Protein AF-A0A535BM02-F1 (afdb_monomer_lite)

Secondary structure (DSSP, 8-state):
--------HHHHHHHHHHHHHHHHHHHHH--TT--EEEET-TTTGGGGT--S-EEEEES--SS---TTEEEEE-BTTB-SS-TT-EEEEEEES-GGGS-GGGHHHHHHHHHHHEEEEEEEE---HHHHHHHHHHHHHHHHHTTPPPPHHHHHHHHH-PPPGGGGTTS-TTS-------S-HHHHHHHHHHHHSPPPPP-----

Foldseek 3Di:
DPDDPPDPPQVLVVLCLQQVVVVVVCVVWHDPPFAEEEEPQAQQRSVSPDQAAYEYEYCDHPDHRDPPYDYDHDDLLDDPDAFCQGQEYEYAADLLLDAPVCSLSSVVSRNRNHNTYYHYHHDEDPLSVVLLVVLCVVCVVVVHDDDPSSVSCVVRPTDYPCSCVPDDPPDDDDDDDRHDSVVVSVSSVVVVVDDDDDDDDDD

pLDDT: mean 87.8, std 15.03, range [29.0, 98.75]

Sequence (203 aa):
MPRLPRIGSFPLLDRAARYFPIRRLLRKHTSPGDSLLEVGSGPFGIGWFRRRTFVGCDVEFELPPTPPLVPVVARAHRLPFPDASFDAVVLSDVLEHVDPAARVDVLREALRVTRKLAVIGFPCGPDALRVDRSLYEEYRRRSLSPPRWLEEHMRNGLPDERVVEELPGAWKVLTCSNESVRFHEWMMMSQLSFARRVAFRAA

Structure (mmCIF, N/CA/C/O backbone):
data_AF-A0A535BM02-F1
#
_entry.id   AF-A0A535BM02-F1
#
loop_
_atom_site.group_PDB
_atom_site.id
_atom_site.type_symbol
_atom_site.label_atom_id
_atom_site.label_alt_id
_atom_site.label_comp_id
_atom_site.label_asym_id
_atom_site.label_entity_id
_atom_site.label_seq_id
_atom_site.pdbx_PDB_ins_code
_atom_site.Cartn_x
_atom_site.Cartn_y
_atom_site.Cartn_z
_atom_site.occupancy
_atom_site.B_iso_or_equiv
_atom_site.auth_seq_id
_atom_site.auth_comp_id
_atom_site.auth_asym_id
_atom_site.auth_atom_id
_atom_site.pdbx_PDB_model_num
ATOM 1 N N . MET A 1 1 ? 5.710 -24.583 13.726 1.00 29.00 1 MET A N 1
ATOM 2 C CA . MET A 1 1 ? 6.048 -23.185 13.373 1.00 29.00 1 MET A CA 1
ATOM 3 C C . MET A 1 1 ? 6.053 -23.067 11.858 1.00 29.00 1 MET A C 1
ATOM 5 O O . MET A 1 1 ? 6.792 -23.832 11.243 1.00 29.00 1 MET A O 1
ATOM 9 N N . PRO A 1 2 ? 5.246 -22.189 11.239 1.00 30.70 2 PRO A N 1
ATOM 10 C CA . PRO A 1 2 ? 5.356 -21.955 9.806 1.00 30.70 2 PRO A CA 1
ATOM 11 C C . PRO A 1 2 ? 6.733 -21.343 9.542 1.00 30.70 2 PRO A C 1
ATOM 13 O O . PRO A 1 2 ? 7.118 -20.365 10.185 1.00 30.70 2 PRO A O 1
ATOM 16 N N . ARG A 1 3 ? 7.515 -21.965 8.658 1.00 30.08 3 ARG A N 1
ATOM 17 C CA . ARG A 1 3 ? 8.800 -21.417 8.224 1.00 30.08 3 ARG A CA 1
ATOM 18 C C . ARG A 1 3 ? 8.504 -20.125 7.467 1.00 30.08 3 ARG A C 1
ATOM 20 O O . ARG A 1 3 ? 7.914 -20.184 6.393 1.00 30.08 3 ARG A O 1
ATOM 27 N N . LEU A 1 4 ? 8.918 -18.982 8.019 1.00 41.06 4 LEU A N 1
ATOM 28 C CA . LEU A 1 4 ? 9.055 -17.753 7.238 1.00 41.06 4 LEU A CA 1
ATOM 29 C C . LEU A 1 4 ? 9.853 -18.109 5.971 1.00 41.06 4 LEU A C 1
ATOM 31 O O . LEU A 1 4 ? 10.909 -18.746 6.103 1.00 41.06 4 LEU A O 1
ATOM 35 N N . PRO A 1 5 ? 9.372 -17.774 4.761 1.00 37.34 5 PRO A N 1
ATOM 36 C CA . PRO A 1 5 ? 10.160 -17.982 3.556 1.00 37.34 5 PRO A CA 1
ATOM 37 C C . PRO A 1 5 ? 11.528 -17.319 3.755 1.00 37.34 5 PRO A C 1
ATOM 39 O O . PRO A 1 5 ? 11.622 -16.249 4.360 1.00 37.34 5 PRO A O 1
ATOM 42 N N . ARG A 1 6 ? 12.606 -17.981 3.310 1.00 39.66 6 ARG A N 1
ATOM 43 C CA . ARG A 1 6 ? 13.965 -17.415 3.332 1.00 39.66 6 ARG A CA 1
ATOM 44 C C . ARG A 1 6 ? 14.005 -16.238 2.360 1.00 39.66 6 ARG A C 1
ATOM 46 O O . ARG A 1 6 ? 14.394 -16.379 1.207 1.00 39.66 6 ARG A O 1
ATOM 53 N N . ILE A 1 7 ? 13.545 -15.091 2.829 1.00 48.28 7 ILE A N 1
ATOM 54 C CA . ILE A 1 7 ? 13.573 -13.836 2.100 1.00 48.28 7 ILE A CA 1
ATOM 55 C C . ILE A 1 7 ? 15.016 -13.339 2.150 1.00 48.28 7 ILE A C 1
ATOM 57 O O . ILE A 1 7 ? 15.628 -13.296 3.218 1.00 48.28 7 ILE A O 1
ATOM 61 N N . GLY A 1 8 ? 15.587 -13.022 0.987 1.00 49.81 8 GLY A N 1
ATOM 62 C CA . GLY A 1 8 ? 16.887 -12.354 0.916 1.00 49.81 8 GLY A CA 1
ATOM 63 C C . GLY A 1 8 ? 16.882 -11.036 1.705 1.00 49.81 8 GLY A C 1
ATOM 64 O O . GLY A 1 8 ? 15.840 -10.531 2.103 1.00 49.81 8 GLY A O 1
ATOM 65 N N . SER A 1 9 ? 18.039 -10.426 1.936 1.00 54.66 9 SER A N 1
ATOM 66 C CA . SER A 1 9 ? 18.118 -9.161 2.686 1.00 54.66 9 SER A CA 1
ATOM 67 C C . SER A 1 9 ? 17.383 -7.990 2.012 1.00 54.66 9 SER A C 1
ATOM 69 O O . SER A 1 9 ? 16.933 -7.075 2.697 1.00 54.66 9 SER A O 1
ATOM 71 N N . PHE A 1 10 ? 17.235 -8.015 0.684 1.00 58.00 10 PHE A N 1
ATOM 72 C CA . PHE A 1 10 ? 16.708 -6.884 -0.085 1.00 58.00 10 PHE A CA 1
ATOM 73 C C . PHE A 1 10 ? 15.184 -6.691 -0.004 1.00 58.00 10 PHE A C 1
ATOM 75 O O . PHE A 1 10 ? 14.774 -5.557 0.238 1.00 58.00 10 PHE A O 1
ATOM 82 N N . PRO A 1 11 ? 14.330 -7.734 -0.088 1.00 73.25 11 PRO A N 1
ATOM 83 C CA . PRO A 1 11 ? 12.892 -7.537 0.094 1.00 73.25 11 PRO A CA 1
ATOM 84 C C . PRO A 1 11 ? 12.503 -7.108 1.517 1.00 73.25 11 PRO A C 1
ATOM 86 O O . PRO A 1 11 ? 11.409 -6.597 1.716 1.00 73.25 11 PRO A O 1
ATOM 89 N N . LEU A 1 12 ? 13.365 -7.307 2.524 1.00 83.81 12 LEU A N 1
ATOM 90 C CA . LEU A 1 12 ? 13.120 -6.784 3.873 1.00 83.81 12 LEU A CA 1
ATOM 91 C C . LEU A 1 12 ? 13.397 -5.277 3.962 1.00 83.81 12 LEU A C 1
ATOM 93 O O . LEU A 1 12 ? 12.642 -4.562 4.618 1.00 83.81 12 LEU A O 1
ATOM 97 N N . LEU A 1 13 ? 14.467 -4.806 3.313 1.00 86.44 13 LEU A N 1
ATOM 98 C CA . LEU A 1 13 ? 14.834 -3.389 3.289 1.00 86.44 13 LEU A CA 1
ATOM 99 C C . LEU A 1 13 ? 13.779 -2.554 2.556 1.00 86.44 13 LEU A C 1
ATOM 101 O O . LEU A 1 13 ? 13.338 -1.540 3.088 1.00 86.44 13 LEU A O 1
ATOM 105 N N . ASP A 1 14 ? 13.320 -3.043 1.406 1.00 86.50 14 ASP A N 1
ATOM 106 C CA . ASP A 1 14 ? 12.248 -2.428 0.618 1.00 86.50 14 ASP A CA 1
ATOM 107 C C . ASP A 1 14 ? 10.951 -2.272 1.428 1.00 86.50 14 ASP A C 1
ATOM 109 O O . ASP A 1 14 ? 10.360 -1.195 1.515 1.00 86.50 14 ASP A O 1
ATOM 113 N N . ARG A 1 15 ? 10.559 -3.324 2.152 1.00 89.62 15 ARG A N 1
ATOM 114 C CA . ARG A 1 15 ? 9.407 -3.259 3.058 1.00 89.62 15 ARG A CA 1
ATOM 115 C C . ARG A 1 15 ? 9.640 -2.281 4.207 1.00 89.62 15 ARG A C 1
ATOM 117 O O . ARG A 1 15 ? 8.718 -1.572 4.600 1.00 89.62 15 ARG A O 1
ATOM 124 N N . ALA A 1 16 ? 10.839 -2.246 4.786 1.00 91.12 16 ALA A N 1
ATOM 125 C CA . ALA A 1 16 ? 11.138 -1.338 5.890 1.00 91.12 16 ALA A CA 1
ATOM 126 C C . ALA A 1 16 ? 11.037 0.134 5.459 1.00 91.12 16 ALA A C 1
ATOM 128 O O . ALA A 1 16 ? 10.480 0.934 6.216 1.00 91.12 16 ALA A O 1
ATOM 129 N N . ALA A 1 17 ? 11.510 0.463 4.250 1.00 89.69 17 ALA A N 1
ATOM 130 C CA . ALA A 1 17 ? 11.430 1.804 3.676 1.00 89.69 17 ALA A CA 1
ATOM 131 C C . ALA A 1 17 ? 9.978 2.304 3.581 1.00 89.69 17 ALA A C 1
ATOM 133 O O . ALA A 1 17 ? 9.699 3.416 4.021 1.00 89.69 17 ALA A O 1
ATOM 134 N N . ARG A 1 18 ? 9.037 1.452 3.144 1.00 89.00 18 ARG A N 1
ATOM 135 C CA . ARG A 1 18 ? 7.596 1.778 3.110 1.00 89.00 18 ARG A CA 1
ATOM 136 C C . ARG A 1 18 ? 6.961 1.846 4.497 1.00 89.00 18 ARG A C 1
ATOM 138 O O . ARG A 1 18 ? 6.281 2.807 4.851 1.00 89.00 18 ARG A O 1
ATOM 145 N N . TYR A 1 19 ? 7.151 0.807 5.312 1.00 93.00 19 TYR A N 1
ATOM 146 C CA . TYR A 1 19 ? 6.332 0.626 6.513 1.00 93.00 19 TYR A CA 1
ATOM 147 C C . TYR A 1 19 ? 6.810 1.419 7.729 1.00 93.00 19 TYR A C 1
ATOM 149 O O . TYR A 1 19 ? 6.023 1.647 8.650 1.00 93.00 19 TYR A O 1
ATOM 157 N N . PHE A 1 20 ? 8.077 1.828 7.817 1.00 93.19 20 PHE A N 1
ATOM 158 C CA . PHE A 1 20 ? 8.558 2.542 9.007 1.00 93.19 20 PHE A CA 1
ATOM 159 C C . PHE A 1 20 ? 7.968 3.955 9.136 1.00 93.19 20 PHE A C 1
ATOM 161 O O . PHE A 1 20 ? 7.527 4.295 10.244 1.00 93.19 20 PHE A O 1
ATOM 168 N N . PRO A 1 21 ? 7.872 4.752 8.057 1.00 92.31 21 PRO A N 1
ATOM 169 C CA . PRO A 1 21 ? 7.159 6.027 8.090 1.00 92.31 21 PRO A CA 1
ATOM 170 C C . PRO A 1 21 ? 5.668 5.858 8.415 1.00 92.31 21 PRO A C 1
ATOM 172 O O . PRO A 1 21 ? 5.169 6.523 9.328 1.00 92.31 21 PRO A O 1
ATOM 175 N N . ILE A 1 22 ? 4.990 4.878 7.804 1.00 93.81 22 ILE A N 1
ATOM 176 C CA . ILE A 1 22 ? 3.586 4.543 8.111 1.00 93.81 22 ILE A CA 1
ATOM 177 C C . ILE A 1 22 ? 3.417 4.215 9.602 1.00 93.81 22 ILE A C 1
ATOM 179 O O . ILE A 1 22 ? 2.564 4.777 10.291 1.00 93.81 22 ILE A O 1
ATOM 183 N N . ARG A 1 23 ? 4.285 3.365 10.165 1.00 94.00 23 ARG A N 1
ATOM 184 C CA . ARG A 1 23 ? 4.261 3.011 11.597 1.00 94.00 23 ARG A CA 1
ATOM 185 C C . ARG A 1 23 ? 4.490 4.210 12.509 1.00 94.00 23 ARG A C 1
ATOM 187 O O . ARG A 1 23 ? 3.930 4.246 13.606 1.00 94.00 23 ARG A O 1
ATOM 194 N N . ARG A 1 24 ? 5.316 5.178 12.100 1.00 93.00 24 ARG A N 1
ATOM 195 C CA . ARG A 1 24 ? 5.534 6.420 12.855 1.00 93.00 24 ARG A CA 1
ATOM 196 C C . ARG A 1 24 ? 4.254 7.255 12.908 1.00 93.00 24 ARG A C 1
ATOM 198 O O . ARG A 1 24 ? 3.928 7.750 13.986 1.00 93.00 24 ARG A O 1
ATOM 205 N N . LEU A 1 25 ? 3.533 7.371 11.792 1.00 93.50 25 LEU A N 1
ATOM 206 C CA . LEU A 1 25 ? 2.250 8.077 11.726 1.00 93.50 25 LEU A CA 1
ATOM 207 C C . LEU A 1 25 ? 1.172 7.374 12.550 1.00 93.50 25 LEU A C 1
ATOM 209 O O . LEU A 1 25 ? 0.524 8.029 13.366 1.00 93.50 25 LEU A O 1
ATOM 213 N N . LEU A 1 26 ? 1.054 6.049 12.419 1.00 94.56 26 LEU A N 1
ATOM 214 C CA . LEU A 1 26 ? 0.139 5.243 13.229 1.00 94.56 26 LEU A CA 1
ATOM 215 C C . LEU A 1 26 ? 0.425 5.433 14.722 1.00 94.56 26 LEU A C 1
ATOM 217 O O . LEU A 1 26 ? -0.474 5.775 15.480 1.00 94.56 26 LEU A O 1
ATOM 221 N N . ARG A 1 27 ? 1.684 5.304 15.163 1.00 93.62 27 ARG A N 1
ATOM 222 C CA . ARG A 1 27 ? 2.048 5.470 16.583 1.00 93.62 27 ARG A CA 1
ATOM 223 C C . ARG A 1 27 ? 1.728 6.866 17.127 1.00 93.62 27 ARG A C 1
ATOM 225 O O . ARG A 1 27 ? 1.480 6.998 18.318 1.00 93.62 27 ARG A O 1
ATOM 232 N N . LYS A 1 28 ? 1.786 7.899 16.284 1.00 94.06 28 LYS A N 1
ATOM 233 C CA . LYS A 1 28 ? 1.545 9.285 16.702 1.00 94.06 28 LYS A CA 1
ATOM 234 C C . LYS A 1 28 ? 0.055 9.606 16.865 1.00 94.06 28 LYS A C 1
ATOM 236 O O . LYS A 1 28 ? -0.267 10.447 17.695 1.00 94.06 28 LYS A O 1
ATOM 241 N N . HIS A 1 29 ? -0.827 8.967 16.094 1.00 94.31 29 HIS A N 1
ATOM 242 C CA . HIS A 1 29 ? -2.246 9.353 16.033 1.00 94.31 29 HIS A CA 1
ATOM 243 C C . HIS A 1 29 ? -3.229 8.216 16.348 1.00 94.31 29 HIS A C 1
ATOM 245 O O . HIS A 1 29 ? -4.434 8.414 16.237 1.00 94.31 29 HIS A O 1
ATOM 251 N N . THR A 1 30 ? -2.743 7.035 16.737 1.00 95.44 30 THR A N 1
ATOM 252 C CA . THR A 1 30 ? -3.587 5.899 17.138 1.00 95.44 30 THR A CA 1
ATOM 253 C C . THR A 1 30 ? -3.140 5.332 18.477 1.00 95.44 30 THR A C 1
ATOM 255 O O . THR A 1 30 ? -1.975 5.442 18.870 1.00 95.44 30 THR A O 1
ATOM 258 N N . SER A 1 31 ? -4.072 4.702 19.181 1.00 95.06 31 SER A N 1
ATOM 259 C CA . SER A 1 31 ? -3.823 3.981 20.424 1.00 95.06 31 SER A CA 1
ATOM 260 C C . SER A 1 31 ? -3.639 2.479 20.200 1.00 95.06 31 SER A C 1
ATOM 262 O O . SER A 1 31 ? -4.074 1.926 19.195 1.00 95.06 31 SER A O 1
ATOM 264 N N . PRO A 1 32 ? -3.016 1.757 21.145 1.00 88.31 32 PRO A N 1
ATOM 265 C CA . PRO A 1 32 ? -2.843 0.313 21.056 1.00 88.31 32 PRO A CA 1
ATOM 266 C C . PRO A 1 32 ? -4.073 -0.539 20.727 1.00 88.31 32 PRO A C 1
ATOM 268 O O . PRO A 1 32 ? -3.894 -1.584 20.101 1.00 88.31 32 PRO A O 1
ATOM 271 N N . GLY A 1 33 ? -5.259 -0.118 21.173 1.00 91.88 33 GLY A N 1
ATOM 272 C CA . GLY A 1 33 ? -6.532 -0.805 20.935 1.00 91.88 33 GLY A CA 1
ATOM 273 C C . GLY A 1 33 ? -7.261 -0.367 19.664 1.00 91.88 33 GLY A C 1
ATOM 274 O O . GLY A 1 33 ? -8.306 -0.930 19.361 1.00 91.88 33 GLY A O 1
ATOM 275 N N . ASP A 1 34 ? -6.724 0.609 18.930 1.00 97.75 34 ASP A N 1
ATOM 276 C CA . ASP A 1 34 ? -7.349 1.114 17.712 1.00 97.75 34 ASP A CA 1
ATOM 277 C C . ASP A 1 34 ? -7.314 0.060 16.596 1.00 97.75 34 ASP A C 1
ATOM 279 O O . ASP A 1 34 ? -6.289 -0.583 16.321 1.00 97.75 34 ASP A O 1
ATOM 283 N N . SER A 1 35 ? -8.463 -0.091 15.946 1.00 98.44 35 SER A N 1
ATOM 284 C CA . SER A 1 35 ? -8.676 -0.982 14.808 1.00 98.44 35 SER A CA 1
ATOM 285 C C . SER A 1 35 ? -7.956 -0.470 13.555 1.00 98.44 35 SER A C 1
ATOM 287 O O . SER A 1 35 ? -7.961 0.724 13.258 1.00 98.44 35 SER A O 1
ATOM 289 N N . LEU A 1 36 ? -7.318 -1.380 12.815 1.00 98.62 36 LEU A N 1
ATOM 290 C CA . LEU A 1 36 ? -6.557 -1.061 11.606 1.00 98.62 36 LEU A CA 1
ATOM 291 C C . LEU A 1 36 ? -7.065 -1.890 10.428 1.00 98.62 36 LEU A C 1
ATOM 293 O O . LEU A 1 36 ? -7.138 -3.117 10.538 1.00 98.62 36 LEU A O 1
ATOM 297 N N . LEU A 1 37 ? -7.333 -1.210 9.317 1.00 98.75 37 LEU A N 1
ATOM 298 C CA . LEU A 1 37 ? -7.479 -1.796 7.990 1.00 98.75 37 LEU A CA 1
ATOM 299 C C . LEU A 1 37 ? -6.270 -1.422 7.131 1.00 98.75 37 LEU A C 1
ATOM 301 O O . LEU A 1 37 ? -5.830 -0.275 7.125 1.00 98.75 37 LEU A O 1
ATOM 305 N 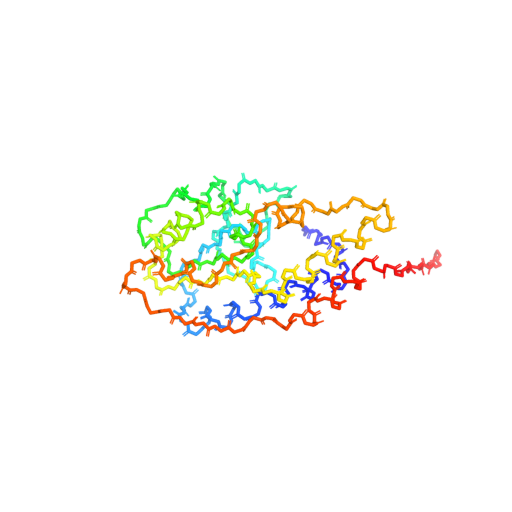N . GLU A 1 38 ? -5.762 -2.377 6.372 1.00 98.56 38 GLU A N 1
ATOM 306 C CA . GLU A 1 38 ? -4.814 -2.141 5.293 1.00 98.56 38 GLU A CA 1
ATOM 307 C C . GLU A 1 38 ? -5.419 -2.632 3.981 1.00 98.56 38 GLU A C 1
ATOM 309 O O . GLU A 1 38 ? -5.850 -3.780 3.894 1.00 98.56 38 GLU A O 1
ATOM 314 N N . VAL A 1 39 ? -5.480 -1.760 2.980 1.00 98.50 39 VAL A N 1
ATOM 315 C CA . VAL A 1 39 ? -5.982 -2.067 1.636 1.00 98.50 39 VAL A CA 1
ATOM 316 C C . VAL A 1 39 ? -4.782 -2.265 0.711 1.00 98.50 39 VAL A C 1
ATOM 318 O O . VAL A 1 39 ? -3.840 -1.480 0.770 1.00 98.50 39 VAL A O 1
ATOM 321 N N . GLY A 1 40 ? -4.813 -3.307 -0.122 1.00 96.94 40 GLY A N 1
ATOM 322 C CA . GLY A 1 40 ? -3.656 -3.757 -0.902 1.00 96.94 40 GLY A CA 1
ATOM 323 C C . GLY A 1 40 ? -2.576 -4.400 -0.028 1.00 96.94 40 GLY A C 1
ATOM 324 O O . GLY A 1 40 ? -1.386 -4.209 -0.258 1.00 96.94 40 GLY A O 1
ATOM 325 N N . SER A 1 41 ? -2.966 -5.103 1.041 1.00 96.19 41 SER A N 1
ATOM 326 C CA . SER A 1 41 ? -2.001 -5.611 2.026 1.00 96.19 41 SER A CA 1
ATOM 327 C C . SER A 1 41 ? -1.114 -6.737 1.480 1.00 96.19 41 SER A C 1
ATOM 329 O O . SER A 1 41 ? -0.076 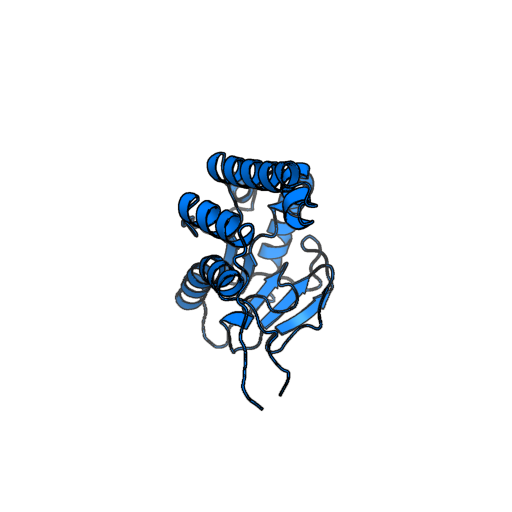-7.075 2.064 1.00 96.19 41 SER A O 1
ATOM 331 N N . GLY A 1 42 ? -1.555 -7.426 0.428 1.00 94.50 42 GLY A N 1
ATOM 332 C CA . GLY A 1 42 ? -1.068 -8.752 0.093 1.00 94.50 42 GLY A CA 1
ATOM 333 C C . GLY A 1 42 ? -1.142 -9.710 1.298 1.00 94.50 42 GLY A C 1
ATOM 334 O O . GLY A 1 42 ? -1.814 -9.440 2.298 1.00 94.50 42 GLY A O 1
ATOM 335 N N . PRO A 1 43 ? -0.414 -10.836 1.269 1.00 94.12 43 PRO A N 1
ATOM 336 C CA . PRO A 1 43 ? -0.520 -11.886 2.290 1.00 94.12 43 PRO A CA 1
ATOM 337 C C . PRO A 1 43 ? 0.088 -11.531 3.658 1.00 94.12 43 PRO A C 1
ATOM 339 O O . PRO A 1 43 ? -0.041 -12.307 4.607 1.00 94.12 43 PRO A O 1
ATOM 342 N N . PHE A 1 44 ? 0.764 -10.386 3.781 1.00 94.62 44 PHE A N 1
ATOM 343 C CA . PHE A 1 44 ? 1.492 -10.010 4.998 1.00 94.62 44 PHE A CA 1
ATOM 344 C C . PHE A 1 44 ? 1.215 -8.582 5.469 1.00 94.62 44 PHE A C 1
ATOM 346 O O . PHE A 1 44 ? 1.186 -8.356 6.679 1.00 94.62 44 PHE A O 1
ATOM 353 N N . GLY A 1 45 ? 1.075 -7.627 4.545 1.00 94.00 45 GLY A N 1
ATOM 354 C CA . GLY A 1 45 ? 0.904 -6.204 4.835 1.00 94.00 45 GLY A CA 1
ATOM 355 C C . GLY A 1 45 ? 1.938 -5.640 5.808 1.00 94.00 45 GLY A C 1
ATOM 356 O O . GLY A 1 45 ? 3.090 -6.084 5.893 1.00 94.00 45 GLY A O 1
ATOM 357 N N . ILE A 1 46 ? 1.482 -4.733 6.660 1.00 95.44 46 ILE A N 1
ATOM 358 C CA . ILE A 1 46 ? 2.218 -4.177 7.793 1.00 95.44 46 ILE A CA 1
ATOM 359 C C . ILE A 1 46 ? 2.597 -5.238 8.845 1.00 95.44 46 ILE A C 1
ATOM 361 O O . ILE A 1 46 ? 3.411 -4.966 9.737 1.00 95.44 46 ILE A O 1
ATOM 365 N N . GLY A 1 47 ? 2.058 -6.459 8.747 1.00 95.19 47 GLY A N 1
ATOM 366 C CA . GLY A 1 47 ? 2.354 -7.605 9.611 1.00 95.19 47 GLY A CA 1
ATOM 367 C C . GLY A 1 47 ? 3.839 -7.982 9.666 1.00 95.19 47 GLY A C 1
ATOM 368 O O . GLY A 1 47 ? 4.290 -8.501 10.686 1.00 95.19 47 GLY A O 1
ATOM 369 N N . TRP A 1 48 ? 4.641 -7.604 8.661 1.00 92.31 48 TRP A N 1
ATOM 370 C CA . TRP A 1 48 ? 6.113 -7.693 8.713 1.00 92.31 48 TRP A CA 1
ATOM 371 C C . TRP A 1 48 ? 6.724 -6.995 9.936 1.00 92.31 48 TRP A C 1
ATOM 373 O O . TRP A 1 48 ? 7.760 -7.414 10.452 1.00 92.31 48 TRP A O 1
ATOM 383 N N . PHE A 1 49 ? 6.083 -5.926 10.413 1.00 93.94 49 PHE A N 1
ATOM 384 C CA . PHE A 1 49 ? 6.601 -5.057 11.471 1.00 93.94 49 PHE A CA 1
ATOM 385 C C . PHE A 1 49 ? 5.561 -4.723 12.553 1.00 93.94 49 PHE A C 1
ATOM 387 O O . PHE A 1 49 ? 5.816 -3.903 13.449 1.00 93.94 49 PHE A O 1
ATOM 394 N N . ARG A 1 50 ? 4.385 -5.352 12.489 1.00 91.62 50 ARG A N 1
ATOM 395 C CA . ARG A 1 50 ? 3.272 -5.195 13.428 1.00 91.62 50 ARG A CA 1
ATOM 396 C C . ARG A 1 50 ? 2.880 -6.561 13.982 1.00 91.62 50 ARG A C 1
ATOM 398 O O . ARG A 1 50 ? 2.592 -7.484 13.241 1.00 91.62 50 ARG A O 1
ATOM 405 N N . ARG A 1 51 ? 2.823 -6.665 15.313 1.00 92.31 51 ARG A N 1
ATOM 406 C CA . ARG A 1 51 ? 2.441 -7.900 16.030 1.00 92.31 51 ARG A CA 1
ATOM 407 C C . ARG A 1 51 ? 0.970 -7.965 16.446 1.00 92.31 51 ARG A C 1
ATOM 409 O O . ARG A 1 51 ? 0.535 -8.982 16.968 1.00 92.31 51 ARG A O 1
ATOM 416 N N . ARG A 1 52 ? 0.223 -6.875 16.276 1.00 94.88 52 ARG A N 1
ATOM 417 C CA . ARG A 1 52 ? -1.200 -6.795 16.625 1.00 94.88 52 ARG A CA 1
ATOM 418 C C . ARG A 1 52 ? -2.062 -7.117 15.421 1.00 94.88 52 ARG A C 1
ATOM 420 O O . ARG A 1 52 ? -1.697 -6.728 14.313 1.00 94.88 52 ARG A O 1
ATOM 427 N N . THR A 1 53 ? -3.211 -7.728 15.686 1.00 97.50 53 THR A N 1
ATOM 428 C CA . THR A 1 53 ? -4.240 -8.011 14.688 1.00 97.50 53 THR A CA 1
ATOM 429 C C . THR A 1 53 ? -4.628 -6.758 13.916 1.00 97.50 53 THR A C 1
ATOM 431 O O . THR A 1 53 ? -4.686 -5.655 14.471 1.00 97.50 53 THR A O 1
ATOM 434 N N . PHE A 1 54 ? -4.838 -6.936 12.620 1.00 98.38 54 PHE A N 1
ATOM 435 C CA . PHE A 1 54 ? -5.356 -5.930 11.704 1.00 98.38 54 PHE A CA 1
ATOM 436 C C . PHE A 1 54 ? -6.096 -6.642 10.571 1.00 98.38 54 PHE A C 1
ATOM 438 O O . PHE A 1 54 ? -5.834 -7.817 10.305 1.00 98.38 54 PHE A O 1
ATOM 445 N N . VAL A 1 55 ? -7.023 -5.944 9.927 1.00 98.75 55 VAL A N 1
ATOM 446 C CA . VAL A 1 55 ? -7.710 -6.455 8.741 1.00 98.75 55 VAL A CA 1
ATOM 447 C C . VAL A 1 55 ? -6.864 -6.111 7.522 1.00 98.75 55 VAL A C 1
ATOM 449 O O . VAL A 1 55 ? -6.498 -4.953 7.342 1.00 98.75 55 VAL A O 1
ATOM 452 N N . GLY A 1 56 ? -6.529 -7.112 6.714 1.00 98.44 56 GLY A N 1
ATOM 453 C CA . GLY A 1 56 ? -5.867 -6.931 5.424 1.00 98.44 56 GLY A CA 1
ATOM 454 C C . GLY A 1 56 ? -6.865 -7.190 4.307 1.00 98.44 56 GLY A C 1
ATOM 455 O O . GLY A 1 56 ? -7.519 -8.232 4.305 1.00 98.44 56 GLY A O 1
ATOM 456 N N . CYS A 1 57 ? -7.010 -6.244 3.389 1.00 98.00 57 CYS A N 1
ATOM 457 C CA . CYS A 1 57 ? -7.913 -6.325 2.256 1.00 98.00 57 CYS A CA 1
ATOM 458 C C . CYS A 1 57 ? -7.117 -6.341 0.957 1.00 98.00 57 CYS A C 1
ATOM 460 O O . CYS A 1 57 ? -6.277 -5.470 0.747 1.00 98.00 57 CYS A O 1
ATOM 462 N N . ASP A 1 58 ? -7.424 -7.276 0.067 1.00 97.75 58 ASP A N 1
ATOM 463 C CA . ASP A 1 58 ? -6.841 -7.321 -1.272 1.00 97.75 58 ASP A CA 1
ATOM 464 C C . ASP A 1 58 ? -7.830 -7.914 -2.284 1.00 97.75 58 ASP A C 1
ATOM 466 O O . ASP A 1 58 ? -8.810 -8.556 -1.896 1.00 97.75 58 ASP A O 1
ATOM 470 N N . VAL A 1 59 ? -7.599 -7.702 -3.580 1.00 95.94 59 VAL A N 1
ATOM 471 C CA . VAL A 1 59 ? -8.441 -8.295 -4.636 1.00 95.94 59 VAL A CA 1
ATOM 472 C C . VAL A 1 59 ? -8.236 -9.803 -4.737 1.00 95.94 59 VAL A C 1
ATOM 474 O O . VAL A 1 59 ? -9.164 -10.528 -5.091 1.00 95.94 59 VAL A O 1
ATOM 477 N N . GLU A 1 60 ? -7.035 -10.264 -4.394 1.00 95.00 60 GLU A N 1
ATOM 478 C CA . GLU A 1 60 ? -6.643 -11.663 -4.294 1.00 95.00 60 GLU A CA 1
ATOM 479 C C . GLU A 1 60 ? -5.413 -11.799 -3.381 1.00 95.00 60 GLU A C 1
ATOM 481 O O . GLU A 1 60 ? -4.658 -10.849 -3.192 1.00 95.00 60 GLU A O 1
ATOM 486 N N . PHE A 1 61 ? -5.190 -12.988 -2.815 1.00 93.12 61 PHE A N 1
ATOM 487 C CA . PHE A 1 61 ? -3.979 -13.288 -2.047 1.00 93.12 61 PHE A CA 1
ATOM 488 C C . PHE A 1 61 ? -3.192 -14.396 -2.751 1.00 93.12 61 PHE A C 1
ATOM 490 O O . PHE A 1 61 ? -3.576 -15.562 -2.697 1.00 93.12 61 PHE A O 1
ATOM 497 N N . GLU A 1 62 ? -2.072 -14.041 -3.387 1.00 86.50 62 GLU A N 1
ATOM 498 C CA . GLU A 1 62 ? -1.213 -14.992 -4.119 1.00 86.50 62 GLU A CA 1
ATOM 499 C C . GLU A 1 62 ? -0.570 -16.056 -3.213 1.00 86.50 62 GLU A C 1
ATOM 501 O O . GLU A 1 62 ? -0.193 -17.138 -3.663 1.00 86.50 62 GLU A O 1
ATOM 506 N N . LEU A 1 63 ? -0.436 -15.753 -1.919 1.00 91.44 63 LEU A N 1
ATOM 507 C CA . LEU A 1 63 ? 0.031 -16.678 -0.891 1.00 91.44 63 LEU A CA 1
ATOM 508 C C . LEU A 1 63 ? -0.981 -16.731 0.256 1.00 91.44 63 LEU A C 1
ATOM 510 O O . LEU A 1 63 ? -1.726 -15.771 0.458 1.00 91.44 63 LEU A O 1
ATOM 514 N N . PRO A 1 64 ? -0.968 -17.801 1.072 1.00 94.69 64 PRO A N 1
ATOM 515 C CA . PRO A 1 64 ? -1.767 -17.853 2.286 1.00 94.69 64 PRO A CA 1
ATOM 516 C C . PRO A 1 64 ? -1.489 -16.639 3.191 1.00 94.69 64 PRO A C 1
ATOM 518 O O . PRO A 1 64 ? -0.332 -16.420 3.578 1.00 94.69 64 PRO A O 1
ATOM 521 N N . PRO A 1 65 ? -2.521 -15.855 3.551 1.00 95.00 65 PRO A N 1
ATOM 522 C CA . PRO A 1 65 ? -2.345 -14.724 4.444 1.00 95.00 65 PRO A CA 1
ATOM 523 C C . PRO A 1 65 ? -1.825 -15.182 5.808 1.00 95.00 65 PRO A C 1
ATOM 525 O O . PRO A 1 65 ? -2.241 -16.215 6.338 1.00 95.00 65 PRO A O 1
ATOM 528 N N . THR A 1 66 ? -0.883 -14.432 6.374 1.00 94.00 66 THR A N 1
ATOM 529 C CA . THR A 1 66 ? -0.166 -14.839 7.587 1.00 94.00 66 THR A CA 1
ATOM 530 C C . THR A 1 66 ? -0.590 -13.996 8.793 1.00 94.00 66 THR A C 1
ATOM 532 O O . THR A 1 66 ? -0.578 -12.766 8.707 1.00 94.00 66 THR A O 1
ATOM 535 N N . PRO A 1 67 ? -0.904 -14.612 9.953 1.00 95.44 67 PRO A N 1
ATOM 536 C CA . PRO A 1 67 ? -1.167 -13.873 11.183 1.00 95.44 67 PRO A CA 1
ATOM 537 C C . PRO A 1 67 ? -0.052 -12.857 11.509 1.00 95.44 67 PRO A C 1
ATOM 539 O O . PRO A 1 67 ? 1.128 -13.162 11.324 1.00 95.44 67 PRO A O 1
ATOM 542 N N . PRO A 1 68 ? -0.395 -11.665 12.029 1.00 96.62 68 PRO A N 1
ATOM 543 C CA . PRO A 1 68 ? -1.675 -11.334 12.656 1.00 96.62 68 PRO A CA 1
ATOM 544 C C . PRO A 1 68 ? -2.719 -10.720 11.697 1.00 96.62 68 PRO A C 1
ATOM 546 O O . PRO A 1 68 ? -3.686 -10.123 12.163 1.00 96.62 68 PRO A O 1
ATOM 549 N N . LEU A 1 69 ? -2.530 -10.835 10.380 1.00 98.00 69 LEU A N 1
ATOM 550 C CA . LEU A 1 69 ? -3.478 -10.352 9.374 1.00 98.00 69 LEU A CA 1
ATOM 551 C C . LEU A 1 69 ? -4.775 -11.187 9.393 1.00 98.00 69 LEU A C 1
ATOM 553 O O . LEU A 1 69 ? -4.727 -12.417 9.369 1.00 98.00 69 LEU A O 1
ATOM 557 N N . VAL A 1 70 ? -5.927 -10.510 9.413 1.00 98.44 70 VAL A N 1
ATOM 558 C CA . VAL A 1 70 ? -7.263 -11.091 9.183 1.00 98.44 70 VAL A CA 1
ATOM 559 C C . VAL A 1 70 ? -7.691 -10.758 7.749 1.00 98.44 70 VAL A C 1
ATOM 561 O O . VAL A 1 70 ? -7.927 -9.582 7.466 1.00 98.44 70 VAL A O 1
ATOM 564 N N . PRO A 1 71 ? -7.717 -11.737 6.826 1.00 98.31 71 PRO A N 1
ATOM 565 C CA . PRO A 1 71 ? -7.844 -11.450 5.402 1.00 98.31 71 PRO A CA 1
ATOM 566 C C . PRO A 1 71 ? -9.293 -11.200 4.988 1.00 98.31 71 PRO A C 1
ATOM 568 O O . PRO A 1 71 ? -10.205 -11.904 5.419 1.00 98.31 71 PRO A O 1
ATOM 571 N N . VAL A 1 72 ? -9.483 -10.235 4.093 1.00 98.56 72 VAL A N 1
ATOM 572 C CA . VAL A 1 72 ? -10.743 -9.933 3.411 1.00 98.56 72 VAL A CA 1
ATOM 573 C C . VAL A 1 72 ? -10.459 -9.780 1.921 1.00 98.56 72 VAL A C 1
ATOM 575 O O . VAL A 1 72 ? -9.531 -9.078 1.532 1.00 98.56 72 VAL A O 1
ATOM 578 N N . VAL A 1 73 ? -11.252 -10.438 1.078 1.00 98.38 73 VAL A N 1
ATOM 579 C CA . VAL A 1 73 ? -11.147 -10.291 -0.379 1.00 98.38 73 VAL A CA 1
ATOM 580 C C . VAL A 1 73 ? -12.152 -9.242 -0.843 1.00 98.38 73 VAL A C 1
ATOM 582 O O . VAL A 1 73 ? -13.359 -9.470 -0.750 1.00 98.38 73 VAL A O 1
ATOM 585 N N . ALA A 1 74 ? -11.674 -8.093 -1.320 1.00 97.56 74 ALA A N 1
ATOM 586 C CA . ALA A 1 74 ? -12.519 -7.031 -1.863 1.00 97.56 74 ALA A CA 1
ATOM 587 C C . ALA A 1 74 ? -11.734 -6.049 -2.745 1.00 97.56 74 ALA A C 1
ATOM 589 O O . ALA A 1 74 ? -10.508 -5.983 -2.718 1.00 97.56 74 ALA A O 1
ATOM 590 N N . ARG A 1 75 ? -12.465 -5.250 -3.530 1.00 96.56 75 ARG A N 1
ATOM 591 C CA . ARG A 1 75 ? -11.886 -4.171 -4.340 1.00 96.56 75 ARG A CA 1
ATOM 592 C C . ARG A 1 75 ? -11.796 -2.884 -3.528 1.00 96.56 75 ARG A C 1
ATOM 594 O O . ARG A 1 75 ? -12.726 -2.543 -2.805 1.00 96.56 75 ARG A O 1
ATOM 601 N N . ALA A 1 76 ? -10.718 -2.129 -3.723 1.00 96.44 76 ALA A N 1
ATOM 602 C CA . ALA A 1 76 ? -10.441 -0.910 -2.963 1.00 96.44 76 ALA A CA 1
ATOM 603 C C . ALA A 1 76 ? -11.508 0.196 -3.122 1.00 96.44 76 ALA A C 1
ATOM 605 O O . ALA A 1 76 ? -11.704 0.976 -2.202 1.00 96.44 76 ALA A O 1
ATOM 606 N N . HIS A 1 77 ? -12.228 0.240 -4.250 1.00 95.50 77 HIS A N 1
ATOM 607 C CA . HIS A 1 77 ? -13.328 1.191 -4.489 1.00 95.50 77 HIS A CA 1
ATOM 608 C C . HIS A 1 77 ? -14.688 0.715 -3.942 1.00 95.50 77 HIS A C 1
ATOM 610 O O . HIS A 1 77 ? -15.701 1.375 -4.154 1.00 95.50 77 HIS A O 1
ATOM 616 N N . ARG A 1 78 ? -14.751 -0.468 -3.313 1.00 96.88 78 ARG A N 1
ATOM 617 C CA . ARG A 1 78 ? -15.983 -1.035 -2.748 1.00 96.88 78 ARG A CA 1
ATOM 618 C C . ARG A 1 78 ? -15.654 -1.966 -1.583 1.00 96.88 78 ARG A C 1
ATOM 620 O O . ARG A 1 78 ? -15.680 -3.193 -1.714 1.00 96.88 78 ARG A O 1
ATOM 627 N N . LEU A 1 79 ? -15.322 -1.367 -0.449 1.00 98.31 79 LEU A N 1
ATOM 628 C CA . LEU A 1 79 ? -14.924 -2.065 0.763 1.00 98.31 79 LEU A CA 1
ATOM 629 C C . LEU A 1 79 ? -16.167 -2.587 1.510 1.00 98.31 79 LEU A C 1
ATOM 631 O O . LEU A 1 79 ? -17.121 -1.837 1.726 1.00 98.31 79 LEU A O 1
ATOM 635 N N . PRO A 1 80 ? -16.180 -3.854 1.966 1.00 98.19 80 PRO A N 1
ATOM 636 C CA . PRO A 1 80 ? -17.343 -4.487 2.589 1.00 98.19 80 PRO A CA 1
ATOM 637 C C . PRO A 1 80 ? -17.469 -4.121 4.077 1.00 98.19 80 PRO A C 1
ATOM 639 O O . PRO A 1 80 ? -17.719 -4.980 4.921 1.00 98.19 80 PRO A O 1
ATOM 642 N N . PHE A 1 81 ? -17.264 -2.848 4.412 1.00 98.56 81 PHE A N 1
ATOM 643 C CA . PHE A 1 81 ? -17.290 -2.355 5.785 1.00 98.56 81 PHE A CA 1
ATOM 644 C C . PHE A 1 81 ? -18.220 -1.146 5.921 1.00 98.56 81 PHE A C 1
ATOM 646 O O . PHE A 1 81 ? -18.311 -0.344 4.984 1.00 98.56 81 PHE A O 1
ATOM 653 N N . PRO A 1 82 ? -18.901 -0.985 7.069 1.00 98.38 82 PRO A N 1
ATOM 654 C CA . PRO A 1 82 ? -19.672 0.217 7.365 1.00 98.38 82 PRO A CA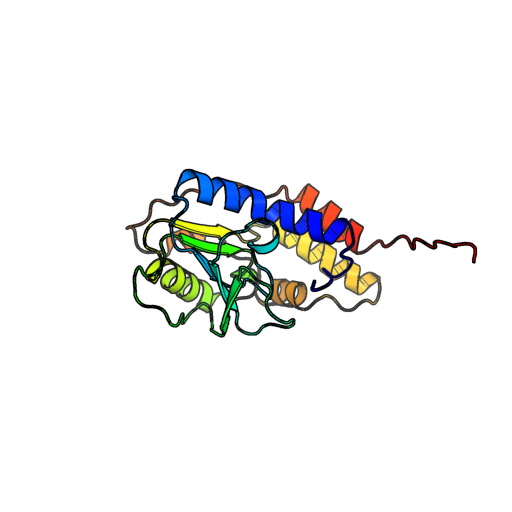 1
ATOM 655 C C . PRO A 1 82 ? -18.804 1.476 7.435 1.00 98.38 82 PRO A C 1
ATOM 657 O O . PRO A 1 82 ? -17.580 1.410 7.558 1.00 98.38 82 PRO A O 1
ATOM 660 N N . ASP A 1 83 ? -19.457 2.630 7.401 1.00 98.19 83 ASP A N 1
ATOM 661 C CA . ASP A 1 83 ? -18.805 3.923 7.594 1.00 98.19 83 ASP A CA 1
ATOM 662 C C . ASP A 1 83 ? -18.109 3.985 8.961 1.00 98.19 83 ASP A C 1
ATOM 664 O O . ASP A 1 83 ? -18.601 3.445 9.956 1.00 98.19 83 ASP A O 1
ATOM 668 N N . ALA A 1 84 ? -16.952 4.649 9.008 1.00 97.69 84 ALA A N 1
ATOM 669 C CA . ALA A 1 84 ? -16.144 4.863 10.206 1.00 97.69 84 ALA A CA 1
ATOM 670 C C . ALA A 1 84 ? -15.908 3.591 11.050 1.00 97.69 84 ALA A C 1
ATOM 672 O O . ALA A 1 84 ? -15.847 3.658 12.285 1.00 97.69 84 ALA A O 1
ATOM 673 N N . SER A 1 85 ? -15.780 2.421 10.414 1.00 98.44 85 SER A N 1
ATOM 674 C CA . SER A 1 85 ? -15.597 1.140 11.103 1.00 98.44 85 SER A CA 1
ATOM 675 C C . SER A 1 85 ? -14.179 0.939 11.642 1.00 98.44 85 SER A C 1
ATOM 677 O O . SER A 1 85 ? -14.015 0.236 12.640 1.00 98.44 85 SER A O 1
ATOM 679 N N . PHE A 1 86 ? -13.169 1.578 11.040 1.00 98.75 86 PHE A N 1
ATOM 680 C CA . PHE A 1 86 ? -11.767 1.471 11.449 1.00 98.75 86 PHE A CA 1
ATOM 681 C C . PHE A 1 86 ? -11.236 2.772 12.034 1.00 98.75 86 PHE A C 1
ATOM 683 O O . PHE A 1 86 ? -11.475 3.853 11.507 1.00 98.75 86 PHE A O 1
ATOM 690 N N . ASP A 1 87 ? -10.452 2.680 13.104 1.00 98.56 87 ASP A N 1
ATOM 691 C CA . ASP A 1 87 ? -9.750 3.835 13.667 1.00 98.56 87 ASP A CA 1
ATOM 692 C C . ASP A 1 87 ? -8.694 4.368 12.698 1.00 98.56 87 ASP A C 1
ATOM 694 O O . ASP A 1 87 ? -8.588 5.583 12.515 1.00 98.56 87 ASP A O 1
ATOM 698 N N . ALA A 1 88 ? -7.960 3.465 12.044 1.00 98.38 88 ALA A N 1
ATOM 699 C CA . ALA A 1 88 ? -7.005 3.816 11.007 1.00 98.38 88 ALA A CA 1
ATOM 700 C C . ALA A 1 88 ? -7.107 2.936 9.759 1.00 98.38 88 ALA A C 1
ATOM 702 O O . ALA A 1 88 ? -7.370 1.735 9.847 1.00 98.38 88 ALA A O 1
ATOM 703 N N . VAL A 1 89 ? -6.828 3.543 8.607 1.00 98.56 89 VAL A N 1
ATOM 704 C CA . VAL A 1 89 ? -6.746 2.880 7.301 1.00 98.56 89 VAL A CA 1
ATOM 705 C C . VAL A 1 89 ? -5.396 3.184 6.658 1.00 98.56 89 VAL A C 1
ATOM 707 O O . VAL A 1 89 ? -4.919 4.318 6.707 1.00 98.56 89 VAL A O 1
ATOM 710 N N . VAL A 1 90 ? -4.763 2.171 6.071 1.00 98.12 90 VAL A N 1
ATOM 711 C CA . VAL A 1 90 ? -3.503 2.296 5.328 1.00 98.12 90 VAL A CA 1
ATOM 712 C C . VAL A 1 90 ? -3.711 1.840 3.889 1.00 98.12 90 VAL A C 1
ATOM 714 O O . VAL A 1 90 ? -4.230 0.750 3.659 1.00 98.12 90 VAL A O 1
ATOM 717 N N . LEU A 1 91 ? -3.278 2.663 2.939 1.00 97.19 91 LEU A N 1
ATOM 718 C CA . LEU A 1 91 ? -3.055 2.292 1.543 1.00 97.19 91 LEU A CA 1
ATOM 719 C C . LEU A 1 91 ? -1.565 2.521 1.277 1.00 97.19 91 LEU A C 1
ATOM 721 O O . LEU A 1 91 ? -1.118 3.664 1.335 1.00 97.19 91 LEU A O 1
ATOM 725 N N . SER A 1 92 ? -0.791 1.464 1.041 1.00 95.06 92 SER A N 1
ATOM 726 C CA . SER A 1 92 ? 0.625 1.578 0.668 1.00 95.06 92 SER A CA 1
ATOM 727 C C . SER A 1 92 ? 0.798 0.995 -0.718 1.00 95.06 92 SER A C 1
ATOM 729 O O . SER A 1 92 ? 0.634 -0.208 -0.877 1.00 95.06 92 SER A O 1
ATOM 731 N N . ASP A 1 93 ? 1.143 1.846 -1.678 1.00 94.31 93 ASP A N 1
ATOM 732 C CA . ASP A 1 93 ? 1.431 1.468 -3.060 1.00 94.31 93 ASP A CA 1
ATOM 733 C C . ASP A 1 93 ? 0.243 0.750 -3.723 1.00 94.31 93 ASP A C 1
ATOM 735 O O . ASP A 1 93 ? 0.301 -0.413 -4.111 1.00 94.31 93 ASP A O 1
ATOM 739 N N . VAL A 1 94 ? -0.903 1.442 -3.746 1.00 96.31 94 VAL A N 1
ATOM 740 C CA . VAL A 1 94 ? -2.182 0.936 -4.280 1.00 96.31 94 VAL A CA 1
ATOM 741 C C . VAL A 1 94 ? -2.657 1.750 -5.479 1.00 96.31 94 VAL A C 1
ATOM 743 O O . VAL A 1 94 ? -3.155 1.191 -6.453 1.00 96.31 94 VAL A O 1
ATOM 746 N N . LEU A 1 95 ? -2.562 3.080 -5.417 1.00 96.19 95 LEU A N 1
ATOM 747 C CA . LEU A 1 95 ? -3.227 3.971 -6.375 1.00 96.19 95 LEU A CA 1
ATOM 748 C C . LEU A 1 95 ? -2.614 3.907 -7.781 1.00 96.19 95 LEU A C 1
ATOM 750 O O . LEU A 1 95 ? -3.309 4.132 -8.770 1.00 96.19 95 LEU A O 1
ATOM 754 N N . GLU A 1 96 ? -1.332 3.586 -7.880 1.00 95.75 96 GLU A N 1
ATOM 755 C CA . GLU A 1 96 ? -0.590 3.367 -9.119 1.00 95.75 96 GLU A CA 1
ATOM 756 C C . GLU A 1 96 ? -1.020 2.082 -9.851 1.00 95.75 96 GLU A C 1
ATOM 758 O O . GLU A 1 96 ? -0.923 1.997 -11.076 1.00 95.75 96 GLU A O 1
ATOM 763 N N . HIS A 1 97 ? -1.625 1.129 -9.137 1.00 96.06 97 HIS A N 1
ATOM 764 C CA . HIS A 1 97 ? -2.248 -0.066 -9.719 1.00 96.06 97 HIS A CA 1
ATOM 765 C C . HIS A 1 97 ? -3.697 0.172 -10.164 1.00 96.06 97 HIS A C 1
ATOM 767 O O . HIS A 1 97 ? -4.257 -0.617 -10.931 1.00 96.06 97 HIS A O 1
ATOM 773 N N . VAL A 1 98 ? -4.305 1.272 -9.717 1.00 95.25 98 VAL A N 1
ATOM 774 C CA . VAL A 1 98 ? -5.694 1.635 -10.009 1.00 95.25 98 VAL A CA 1
ATOM 775 C C . VAL A 1 98 ? -5.757 2.510 -11.259 1.00 95.25 98 VAL A C 1
ATOM 777 O O . VAL A 1 98 ? -4.937 3.414 -11.449 1.00 95.25 98 VAL A O 1
ATOM 780 N N . ASP A 1 99 ? -6.763 2.247 -12.099 1.00 94.50 99 ASP A N 1
ATOM 781 C CA . ASP A 1 99 ? -7.092 3.096 -13.245 1.00 94.50 99 ASP A CA 1
ATOM 782 C C . ASP A 1 99 ? -7.231 4.565 -12.798 1.00 94.50 99 ASP A C 1
ATOM 784 O O . ASP A 1 99 ? -7.903 4.819 -11.791 1.00 94.50 99 ASP A O 1
ATOM 788 N N . PRO A 1 100 ? -6.630 5.538 -13.509 1.00 93.75 100 PRO A N 1
ATOM 789 C CA . PRO A 1 100 ? -6.688 6.945 -13.127 1.00 93.75 100 PRO A CA 1
ATOM 790 C C . PRO A 1 100 ? -8.094 7.457 -12.802 1.00 93.75 100 PRO A C 1
ATOM 792 O O . PRO A 1 100 ? -8.252 8.187 -11.824 1.00 93.75 100 PRO A O 1
ATOM 795 N N . ALA A 1 101 ? -9.115 7.029 -13.552 1.00 92.88 101 ALA A N 1
ATOM 796 C CA . ALA A 1 101 ? -10.495 7.462 -13.353 1.00 92.88 101 ALA A CA 1
ATOM 797 C C . ALA A 1 101 ? -11.128 6.911 -12.061 1.00 92.88 101 ALA A C 1
ATOM 799 O O . ALA A 1 101 ? -12.091 7.485 -11.561 1.00 92.88 101 ALA A O 1
ATOM 800 N N . ALA A 1 102 ? -10.589 5.825 -11.498 1.00 93.56 102 ALA A N 1
ATOM 801 C CA . ALA A 1 102 ? -11.120 5.163 -10.305 1.00 93.56 102 ALA A CA 1
ATOM 802 C C . ALA A 1 102 ? -10.375 5.523 -9.004 1.00 93.56 102 ALA A C 1
ATOM 804 O O . ALA A 1 102 ? -10.803 5.125 -7.917 1.00 93.56 102 ALA A O 1
ATOM 805 N N . ARG A 1 103 ? -9.262 6.269 -9.072 1.00 94.94 103 ARG A N 1
ATOM 806 C CA . ARG A 1 103 ? -8.437 6.609 -7.892 1.00 94.94 103 ARG A CA 1
ATOM 807 C C . ARG A 1 103 ? -9.216 7.390 -6.841 1.00 94.94 103 ARG A C 1
ATOM 809 O O . ARG A 1 103 ? -9.100 7.103 -5.651 1.00 94.94 103 ARG A O 1
ATOM 816 N N . VAL A 1 104 ? -10.044 8.335 -7.279 1.00 93.56 104 VAL A N 1
ATOM 817 C CA . VAL A 1 104 ? -10.863 9.159 -6.382 1.00 93.56 104 VAL A CA 1
ATOM 818 C C . VAL A 1 104 ? -11.875 8.302 -5.625 1.00 93.56 104 VAL A C 1
ATOM 820 O O . VAL A 1 104 ? -12.077 8.507 -4.432 1.00 93.56 104 VAL A O 1
ATOM 823 N N . ASP A 1 105 ? -12.467 7.298 -6.271 1.00 94.56 105 ASP A N 1
ATOM 824 C CA . ASP A 1 105 ? -13.428 6.409 -5.615 1.00 94.56 105 ASP A CA 1
ATOM 825 C C . ASP A 1 105 ? -12.752 5.485 -4.598 1.00 94.56 105 ASP A C 1
ATOM 827 O O . ASP A 1 105 ? -13.291 5.270 -3.514 1.00 94.56 105 ASP A O 1
ATOM 831 N N . VAL A 1 106 ? -11.532 5.015 -4.882 1.00 96.75 106 VAL A N 1
ATOM 832 C CA . VAL A 1 106 ? -10.709 4.293 -3.895 1.00 96.75 106 VAL A CA 1
ATOM 833 C C . VAL A 1 106 ? -10.430 5.159 -2.666 1.00 96.75 106 VAL A C 1
ATOM 835 O O . VAL A 1 106 ? -10.566 4.700 -1.533 1.00 96.75 106 VAL A O 1
ATOM 838 N N . LEU A 1 107 ? -10.068 6.424 -2.876 1.00 95.25 107 LEU A N 1
ATOM 839 C CA . LEU A 1 107 ? -9.796 7.361 -1.791 1.00 95.25 107 LEU A CA 1
ATOM 840 C C . LEU A 1 107 ? -11.055 7.685 -0.979 1.00 95.25 107 LEU A C 1
ATOM 842 O O . LEU A 1 107 ? -11.007 7.666 0.252 1.00 95.25 107 LEU A O 1
ATOM 846 N N . ARG A 1 108 ? -12.192 7.932 -1.642 1.00 95.00 108 ARG A N 1
ATOM 847 C CA . ARG A 1 108 ? -13.490 8.140 -0.981 1.00 95.00 108 ARG A CA 1
ATOM 848 C C . ARG A 1 108 ? -13.861 6.949 -0.114 1.00 95.00 108 ARG A C 1
ATOM 850 O O . ARG A 1 108 ? -14.255 7.139 1.031 1.00 95.00 108 ARG A O 1
ATOM 857 N N . GLU A 1 109 ? -13.693 5.740 -0.634 1.00 97.31 109 GLU A N 1
ATOM 858 C CA . GLU A 1 109 ? -14.042 4.519 0.079 1.00 97.31 109 GLU A CA 1
ATOM 859 C C . GLU A 1 109 ? -13.120 4.264 1.280 1.00 97.31 109 GLU A C 1
ATOM 861 O O . GLU A 1 109 ? -13.591 3.933 2.371 1.00 97.31 109 GLU A O 1
ATOM 866 N N . ALA A 1 110 ? -11.814 4.504 1.125 1.00 96.81 110 ALA A N 1
ATOM 867 C CA . ALA A 1 110 ? -10.859 4.447 2.226 1.00 96.81 110 ALA A CA 1
ATOM 868 C C . ALA A 1 110 ? -11.213 5.451 3.335 1.00 96.81 110 ALA A C 1
ATOM 870 O O . ALA A 1 110 ? -11.232 5.096 4.515 1.00 96.81 110 ALA A O 1
ATOM 871 N N . LEU A 1 111 ? -11.541 6.695 2.972 1.00 95.88 111 LEU A N 1
ATOM 872 C CA . LEU A 1 111 ? -11.948 7.719 3.933 1.00 95.88 111 LEU A CA 1
ATOM 873 C C . LEU A 1 111 ? -13.299 7.407 4.584 1.00 95.88 111 LEU A C 1
ATOM 875 O O . LEU A 1 111 ? -13.435 7.610 5.787 1.00 95.88 111 LEU A O 1
ATOM 879 N N . ARG A 1 112 ? -14.269 6.866 3.835 1.00 96.69 112 ARG A N 1
ATOM 880 C CA . ARG A 1 112 ? -15.594 6.483 4.345 1.00 96.69 112 ARG A CA 1
ATOM 881 C C . ARG A 1 112 ? -15.485 5.513 5.517 1.00 96.69 112 ARG A C 1
ATOM 883 O O . ARG A 1 112 ? -16.159 5.695 6.526 1.00 96.69 112 ARG A O 1
ATOM 890 N N . VAL A 1 113 ? -14.623 4.501 5.415 1.00 98.31 113 VAL A N 1
ATOM 891 C CA . VAL A 1 113 ? -14.440 3.495 6.478 1.00 98.31 113 VAL A CA 1
ATOM 892 C C . VAL A 1 113 ? -13.470 3.949 7.583 1.00 98.31 113 VAL A C 1
ATOM 894 O O . VAL A 1 113 ? -13.333 3.263 8.599 1.00 98.31 113 VAL A O 1
ATOM 897 N N . THR A 1 114 ? -12.815 5.105 7.419 1.00 97.75 114 THR A N 1
ATOM 898 C CA . THR A 1 114 ? -11.858 5.676 8.378 1.00 97.75 114 THR A CA 1
ATOM 899 C C . THR A 1 114 ? -12.551 6.557 9.414 1.00 97.75 114 THR A C 1
ATOM 901 O O . THR A 1 114 ? -13.319 7.453 9.083 1.00 97.75 114 THR A O 1
ATOM 904 N N . ARG A 1 115 ? -12.204 6.372 10.690 1.00 96.62 115 ARG A N 1
ATOM 905 C CA . ARG A 1 115 ? -12.678 7.199 11.808 1.00 96.62 115 ARG A CA 1
ATOM 906 C C . ARG A 1 115 ? -11.700 8.302 12.210 1.00 96.62 115 ARG A C 1
ATOM 908 O O . ARG A 1 115 ? -12.145 9.401 12.519 1.00 96.62 115 ARG A O 1
ATOM 915 N N . LYS A 1 116 ? -10.392 8.013 12.281 1.00 95.25 116 LYS A N 1
ATOM 916 C CA . LYS A 1 116 ? -9.390 8.946 12.842 1.00 95.25 116 LYS A CA 1
ATOM 917 C C . LYS A 1 116 ? -8.238 9.270 11.893 1.00 95.25 116 LYS A C 1
ATOM 919 O O . LYS A 1 116 ? -7.842 10.429 11.816 1.00 95.25 116 LYS A O 1
ATOM 924 N N . LEU A 1 117 ? -7.660 8.271 11.220 1.00 96.25 117 LEU A N 1
ATOM 925 C CA . LEU A 1 117 ? -6.444 8.447 10.415 1.00 96.25 117 LEU A CA 1
ATOM 926 C C . LEU A 1 117 ? -6.459 7.585 9.148 1.00 96.25 117 LEU A C 1
ATOM 928 O O . LEU A 1 117 ? -6.488 6.363 9.241 1.00 96.25 117 LEU A O 1
ATOM 932 N N . ALA A 1 118 ? -6.298 8.207 7.983 1.00 95.81 118 ALA A N 1
ATOM 933 C CA . ALA A 1 118 ? -5.909 7.513 6.759 1.00 95.81 118 ALA A CA 1
ATOM 934 C C . ALA A 1 118 ? -4.439 7.828 6.441 1.00 95.81 118 ALA A C 1
ATOM 936 O O . ALA A 1 118 ? -4.037 8.992 6.458 1.00 95.81 118 ALA A O 1
ATOM 937 N N . VAL A 1 119 ? -3.629 6.803 6.173 1.00 95.62 119 VAL A N 1
ATOM 938 C CA . VAL A 1 119 ? -2.252 6.950 5.680 1.00 95.62 119 VAL A CA 1
ATOM 939 C C . VAL A 1 119 ? -2.198 6.379 4.275 1.00 95.62 119 VAL A C 1
ATOM 941 O O . VAL A 1 119 ? -2.389 5.180 4.090 1.00 95.62 119 VAL A O 1
ATOM 944 N N . ILE A 1 120 ? -1.946 7.238 3.296 1.00 93.94 120 ILE A N 1
ATOM 945 C CA . ILE A 1 120 ? -1.958 6.876 1.882 1.00 93.94 120 ILE A CA 1
ATOM 946 C C . ILE A 1 120 ? -0.567 7.183 1.328 1.00 93.94 120 ILE A C 1
ATOM 948 O O . ILE A 1 120 ? -0.147 8.338 1.315 1.00 93.94 120 ILE A O 1
ATOM 952 N N . GLY A 1 121 ? 0.164 6.141 0.946 1.00 92.44 121 GLY A N 1
ATOM 953 C CA . GLY A 1 121 ? 1.482 6.224 0.329 1.00 92.44 121 GLY A CA 1
ATOM 954 C C . GLY A 1 121 ? 1.434 5.691 -1.095 1.00 92.44 121 GLY A C 1
ATOM 955 O O . GLY A 1 121 ? 0.810 4.661 -1.341 1.00 92.44 121 GLY A O 1
ATOM 956 N N . PHE A 1 122 ? 2.067 6.411 -2.013 1.00 92.81 122 PHE A N 1
ATOM 957 C CA . PHE A 1 122 ? 2.226 6.029 -3.413 1.00 92.81 122 PHE A CA 1
ATOM 958 C C . PHE A 1 122 ? 3.440 6.758 -4.015 1.00 92.81 122 PHE A C 1
ATOM 960 O O . PHE A 1 122 ? 3.796 7.849 -3.544 1.00 92.81 122 PHE A O 1
ATOM 967 N N . PRO A 1 123 ? 4.077 6.202 -5.057 1.00 92.25 123 PRO A N 1
ATOM 968 C CA . PRO A 1 123 ? 5.074 6.902 -5.853 1.00 92.25 123 PRO A CA 1
ATOM 969 C C . PRO A 1 123 ? 4.425 8.088 -6.579 1.00 92.25 123 PRO A C 1
ATOM 971 O O . PRO A 1 123 ? 3.353 7.966 -7.166 1.00 92.25 123 PRO A O 1
ATOM 974 N N . CYS A 1 124 ? 5.077 9.251 -6.542 1.00 90.94 124 CYS A N 1
ATOM 975 C CA . CYS A 1 124 ? 4.542 10.493 -7.098 1.00 90.94 124 CYS A CA 1
ATOM 976 C C . CYS A 1 124 ? 5.643 11.313 -7.783 1.00 90.94 124 CYS A C 1
ATOM 978 O O . CYS A 1 124 ? 6.801 11.324 -7.355 1.00 90.94 124 CYS A O 1
ATOM 980 N N . GLY A 1 125 ? 5.253 12.035 -8.833 1.00 90.56 125 GLY A N 1
ATOM 981 C CA . GLY A 1 125 ? 6.092 13.017 -9.507 1.00 90.56 125 GLY A CA 1
ATOM 982 C C . GLY A 1 125 ? 7.013 12.453 -10.600 1.00 90.56 125 GLY A C 1
ATOM 983 O O . GLY A 1 125 ? 7.144 11.238 -10.785 1.00 90.56 125 GLY A O 1
ATOM 984 N N . PRO A 1 126 ? 7.671 13.351 -11.357 1.00 92.50 126 PRO A N 1
ATOM 985 C CA . PRO A 1 126 ? 8.453 12.988 -12.540 1.00 92.50 126 PRO A CA 1
ATOM 986 C C . PRO A 1 126 ? 9.695 12.156 -12.207 1.00 92.50 126 PRO A C 1
ATOM 988 O O . PRO A 1 126 ? 10.110 11.316 -13.004 1.00 92.50 126 PRO A O 1
ATOM 991 N N . ASP A 1 127 ? 10.283 12.366 -11.028 1.00 93.25 127 ASP A N 1
ATOM 992 C CA . ASP A 1 127 ? 11.454 11.618 -10.581 1.00 93.25 127 ASP A CA 1
ATOM 993 C C . ASP A 1 127 ? 11.129 10.144 -10.321 1.00 93.25 127 ASP A C 1
ATOM 995 O O . ASP A 1 127 ? 11.880 9.278 -10.769 1.00 93.25 127 ASP A O 1
ATOM 999 N N . ALA A 1 128 ? 10.001 9.855 -9.664 1.00 93.69 128 ALA A N 1
ATOM 1000 C CA . ALA A 1 128 ? 9.543 8.485 -9.440 1.00 93.69 128 ALA A CA 1
ATOM 1001 C C . ALA A 1 128 ? 9.216 7.788 -10.771 1.00 93.69 128 ALA A C 1
ATOM 1003 O O . ALA A 1 128 ? 9.695 6.685 -11.026 1.00 93.69 128 ALA A O 1
ATOM 1004 N N . LEU A 1 129 ? 8.506 8.476 -11.676 1.00 95.00 129 LEU A N 1
ATOM 1005 C CA . LEU A 1 129 ? 8.176 7.931 -12.997 1.00 95.00 129 LEU A CA 1
ATOM 1006 C C . LEU A 1 129 ? 9.429 7.623 -13.827 1.00 95.00 129 LEU A C 1
ATOM 1008 O O . LEU A 1 129 ? 9.466 6.628 -14.554 1.00 95.00 129 LEU A O 1
ATOM 1012 N N . ARG A 1 130 ? 10.461 8.471 -13.741 1.00 96.00 130 ARG A N 1
ATOM 1013 C CA . ARG A 1 130 ? 11.743 8.214 -14.404 1.00 96.00 130 ARG A CA 1
ATOM 1014 C C . ARG A 1 130 ? 12.386 6.938 -13.868 1.00 96.00 130 ARG A C 1
ATOM 1016 O O . ARG A 1 130 ? 12.867 6.152 -14.675 1.00 96.00 130 ARG A O 1
ATOM 1023 N N . VAL A 1 131 ? 12.400 6.733 -12.551 1.00 94.88 131 VAL A N 1
ATOM 1024 C CA . VAL A 1 131 ? 12.987 5.527 -11.946 1.00 94.88 131 VAL A CA 1
ATOM 1025 C C . VAL A 1 131 ? 12.257 4.266 -12.405 1.00 94.88 131 VAL A C 1
ATOM 1027 O O . VAL A 1 131 ? 12.916 3.333 -12.864 1.00 94.88 131 VAL A O 1
ATOM 1030 N N . ASP A 1 132 ? 10.924 4.261 -12.386 1.00 95.94 132 ASP A N 1
ATOM 1031 C CA . ASP A 1 132 ? 10.135 3.118 -12.861 1.00 95.94 132 ASP A CA 1
ATOM 1032 C C . ASP A 1 132 ? 10.384 2.831 -14.345 1.00 95.94 132 ASP A C 1
ATOM 1034 O O . ASP A 1 132 ? 10.570 1.679 -14.743 1.00 95.94 132 ASP A O 1
ATOM 1038 N N . ARG A 1 133 ? 10.468 3.877 -15.175 1.00 96.81 133 ARG A N 1
ATOM 1039 C CA . ARG A 1 133 ? 10.789 3.735 -16.601 1.00 96.81 133 ARG A CA 1
ATOM 1040 C C . ARG A 1 133 ? 12.188 3.158 -16.813 1.00 96.81 133 ARG A C 1
ATOM 1042 O O . ARG A 1 133 ? 12.332 2.212 -17.584 1.00 96.81 133 ARG A O 1
ATOM 1049 N N . SER A 1 134 ? 13.194 3.674 -16.108 1.00 95.75 134 SER A N 1
ATOM 1050 C CA . SER A 1 134 ? 14.567 3.156 -16.158 1.00 95.75 134 SER A CA 1
ATOM 1051 C C . SER A 1 134 ? 14.627 1.685 -15.747 1.00 95.75 134 SER A C 1
ATOM 1053 O O . SER A 1 134 ? 15.319 0.887 -16.382 1.00 95.75 134 SER A O 1
ATOM 1055 N N . LEU A 1 135 ? 13.889 1.307 -14.699 1.00 94.38 135 LEU A N 1
ATOM 1056 C CA . LEU A 1 135 ? 13.802 -0.074 -14.238 1.00 94.38 135 LEU A CA 1
ATOM 1057 C C . LEU A 1 135 ? 13.139 -0.970 -15.292 1.00 94.38 135 LEU A C 1
ATOM 1059 O O . LEU A 1 135 ? 13.664 -2.034 -15.614 1.00 94.38 135 LEU A O 1
ATOM 1063 N N . TYR A 1 136 ? 12.022 -0.526 -15.869 1.00 95.12 136 TYR A N 1
ATOM 1064 C CA . TYR A 1 136 ? 11.303 -1.247 -16.919 1.00 95.12 136 TYR A CA 1
ATOM 1065 C C . TYR A 1 136 ? 12.182 -1.469 -18.159 1.00 95.12 136 TYR A C 1
ATOM 1067 O O . TYR A 1 136 ? 12.253 -2.574 -18.704 1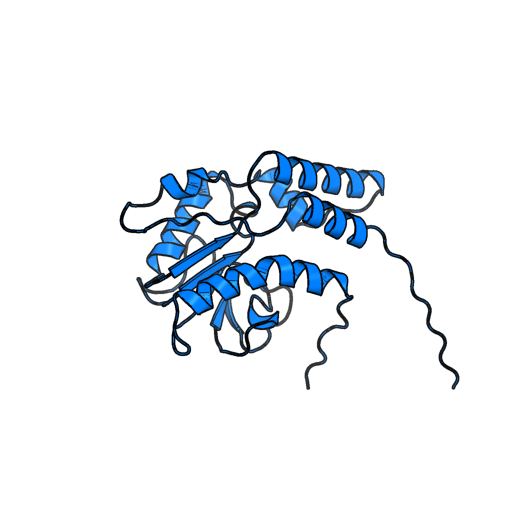.00 95.12 136 TYR A O 1
ATOM 1075 N N . GLU A 1 137 ? 12.911 -0.436 -18.582 1.00 95.50 137 GLU A N 1
ATOM 1076 C CA . GLU A 1 137 ? 13.888 -0.520 -19.668 1.00 95.50 137 GLU A CA 1
ATOM 1077 C C . GLU A 1 137 ? 15.039 -1.477 -19.334 1.00 95.50 137 GLU A C 1
ATOM 1079 O O . GLU A 1 137 ? 15.491 -2.208 -20.215 1.00 95.50 137 GLU A O 1
ATOM 1084 N N . GLU A 1 138 ? 15.490 -1.542 -18.079 1.00 93.06 138 GLU A N 1
ATOM 1085 C CA . GLU A 1 138 ? 16.518 -2.494 -17.648 1.00 93.06 138 GLU A CA 1
ATOM 1086 C C . GLU A 1 138 ? 16.051 -3.951 -17.743 1.00 93.06 138 GLU A C 1
ATOM 1088 O O . GLU A 1 138 ? 16.792 -4.786 -18.268 1.00 93.06 138 GLU A O 1
ATOM 1093 N N . TYR A 1 139 ? 14.819 -4.261 -17.322 1.00 91.88 139 TYR A N 1
ATOM 1094 C CA . TYR A 1 139 ? 14.229 -5.590 -17.536 1.00 91.88 139 TYR A CA 1
ATOM 1095 C C . TYR A 1 139 ? 14.254 -5.963 -19.023 1.00 91.88 139 TYR A C 1
ATOM 1097 O O . TYR A 1 139 ? 14.757 -7.029 -19.390 1.00 91.88 139 TYR A O 1
ATOM 1105 N N . ARG A 1 140 ? 13.809 -5.047 -19.894 1.00 91.94 140 ARG A N 1
ATOM 1106 C CA . ARG A 1 140 ? 13.801 -5.265 -21.349 1.00 91.94 140 ARG A CA 1
ATOM 1107 C C . ARG A 1 140 ? 15.203 -5.442 -21.925 1.00 91.94 140 ARG A C 1
ATOM 1109 O O . ARG A 1 140 ? 15.411 -6.356 -22.719 1.00 91.94 140 ARG A O 1
ATOM 1116 N N . ARG A 1 141 ? 16.175 -4.621 -21.512 1.00 93.31 141 ARG A N 1
ATOM 1117 C CA . ARG A 1 141 ? 17.580 -4.743 -21.944 1.00 93.31 141 ARG A CA 1
ATOM 1118 C C . ARG A 1 141 ? 18.183 -6.090 -21.558 1.00 93.31 141 ARG A C 1
ATOM 1120 O O . ARG A 1 141 ? 18.941 -6.658 -22.338 1.00 93.31 141 ARG A O 1
ATOM 1127 N N . ARG A 1 142 ? 17.815 -6.631 -20.394 1.00 89.06 142 ARG A N 1
ATOM 1128 C CA . ARG A 1 142 ? 18.252 -7.957 -19.926 1.00 89.06 142 ARG A CA 1
ATOM 1129 C C . ARG A 1 142 ? 17.444 -9.119 -20.510 1.00 89.06 142 ARG A C 1
ATOM 1131 O O . ARG A 1 142 ? 17.704 -10.260 -20.141 1.00 89.06 142 ARG A O 1
ATOM 1138 N N . SER A 1 143 ? 16.487 -8.856 -21.406 1.00 90.62 143 SER A N 1
ATOM 1139 C CA . SER A 1 143 ? 15.548 -9.862 -21.929 1.00 90.62 143 SER A CA 1
ATOM 1140 C C . SER A 1 143 ? 14.793 -10.612 -20.820 1.00 90.62 143 SER A C 1
ATOM 1142 O O . SER A 1 143 ? 14.494 -11.797 -20.945 1.00 90.62 143 SER A O 1
ATOM 1144 N N . LEU A 1 144 ? 14.504 -9.919 -19.715 1.00 88.62 144 LEU A N 1
ATOM 1145 C CA . LEU A 1 144 ? 13.684 -10.408 -18.611 1.00 88.62 144 LEU A CA 1
ATOM 1146 C C . LEU A 1 144 ? 12.267 -9.843 -18.738 1.00 88.62 144 LEU A C 1
ATOM 1148 O O . LEU A 1 144 ? 12.080 -8.714 -19.194 1.00 88.62 144 LEU A O 1
ATOM 1152 N N . SER A 1 145 ? 11.274 -10.601 -18.281 1.00 89.50 145 SER A N 1
ATOM 1153 C CA . SER A 1 145 ? 9.906 -10.101 -18.142 1.00 89.50 145 SER A CA 1
ATOM 1154 C C . SER A 1 145 ? 9.826 -9.123 -16.964 1.00 89.50 145 SER A C 1
ATOM 1156 O O . SER A 1 145 ? 10.192 -9.512 -15.849 1.00 89.50 145 SER A O 1
ATOM 1158 N N . PRO A 1 146 ? 9.363 -7.876 -17.174 1.00 91.69 146 PRO A N 1
ATOM 1159 C CA . PRO A 1 146 ? 9.024 -6.982 -16.076 1.00 91.69 146 PRO A CA 1
ATOM 1160 C C . PRO A 1 146 ? 7.967 -7.620 -15.161 1.00 91.69 146 PRO A C 1
ATOM 1162 O O . PRO A 1 146 ? 7.107 -8.365 -15.632 1.00 91.69 146 PRO A O 1
ATOM 1165 N N . PRO A 1 147 ? 8.011 -7.366 -13.846 1.00 90.69 147 PRO A N 1
ATOM 1166 C CA . PRO A 1 147 ? 6.980 -7.848 -12.941 1.00 90.69 147 PRO A CA 1
ATOM 1167 C C . PRO A 1 147 ? 5.662 -7.090 -13.162 1.00 90.69 147 PRO A C 1
ATOM 1169 O O . PRO A 1 147 ? 5.673 -5.904 -13.493 1.00 90.69 147 PRO A O 1
ATOM 1172 N N . ARG A 1 148 ? 4.531 -7.758 -12.895 1.00 92.38 148 ARG A N 1
ATOM 1173 C CA . ARG A 1 148 ? 3.166 -7.228 -13.090 1.00 92.38 148 ARG A CA 1
ATOM 1174 C C . ARG A 1 148 ? 2.969 -5.820 -12.520 1.00 92.38 148 ARG A C 1
ATOM 1176 O O . ARG A 1 148 ? 2.431 -4.960 -13.204 1.00 92.38 148 ARG A O 1
ATOM 1183 N N . TRP A 1 149 ? 3.436 -5.580 -11.294 1.00 92.31 149 TRP A N 1
ATOM 1184 C CA . TRP A 1 149 ? 3.301 -4.281 -10.630 1.00 92.31 149 TRP A CA 1
ATOM 1185 C C . TRP A 1 149 ? 3.929 -3.148 -11.462 1.00 92.31 149 TRP A C 1
ATOM 1187 O O . TRP A 1 149 ? 3.333 -2.089 -11.616 1.00 92.31 149 TRP A O 1
ATOM 1197 N N . LEU A 1 150 ? 5.082 -3.392 -12.092 1.00 95.12 150 LEU A N 1
ATOM 1198 C CA . LEU A 1 150 ? 5.788 -2.388 -12.887 1.00 95.12 150 LEU A CA 1
ATOM 1199 C C . LEU A 1 150 ? 5.101 -2.150 -14.237 1.00 95.12 150 LEU A C 1
ATOM 1201 O O . LEU A 1 150 ? 5.047 -1.019 -14.718 1.00 95.12 150 LEU A O 1
ATOM 1205 N N . GLU A 1 151 ? 4.545 -3.201 -14.843 1.00 96.56 151 GLU A N 1
ATOM 1206 C CA . GLU A 1 151 ? 3.714 -3.070 -16.047 1.00 96.56 151 GLU A CA 1
ATOM 1207 C C . GLU A 1 151 ? 2.465 -2.224 -15.772 1.00 96.56 151 GLU A C 1
ATOM 1209 O O . GLU A 1 151 ? 2.102 -1.362 -16.575 1.00 96.56 151 GLU A O 1
ATOM 1214 N N . GLU A 1 152 ? 1.835 -2.425 -14.614 1.00 95.94 152 GLU A N 1
ATOM 1215 C CA . GLU A 1 152 ? 0.677 -1.644 -14.182 1.00 95.94 152 GLU A CA 1
ATOM 1216 C C . GLU A 1 152 ? 1.030 -0.162 -14.002 1.00 95.94 152 GLU A C 1
ATOM 1218 O O . GLU A 1 152 ? 0.275 0.683 -14.482 1.00 95.94 152 GLU A O 1
ATOM 1223 N N . HIS A 1 153 ? 2.200 0.171 -13.441 1.00 96.62 153 HIS A N 1
ATOM 1224 C CA . HIS A 1 153 ? 2.657 1.566 -13.345 1.00 96.62 153 HIS A CA 1
ATOM 1225 C C . HIS A 1 153 ? 2.836 2.202 -14.731 1.00 96.62 153 HIS A C 1
ATOM 1227 O O . HIS A 1 153 ? 2.451 3.352 -14.944 1.00 96.62 153 HIS A O 1
ATOM 1233 N N . MET A 1 154 ? 3.395 1.462 -15.699 1.00 96.88 154 MET A N 1
ATOM 1234 C CA . MET A 1 154 ? 3.564 1.960 -17.071 1.00 96.88 154 MET A CA 1
ATOM 1235 C C . MET A 1 154 ? 2.224 2.170 -17.777 1.00 96.88 154 MET A C 1
ATOM 1237 O O . MET A 1 154 ? 2.082 3.117 -18.551 1.00 96.88 154 MET A O 1
ATOM 1241 N N . ARG A 1 155 ? 1.242 1.302 -17.511 1.00 97.00 155 ARG A N 1
ATOM 1242 C CA . ARG A 1 155 ? -0.099 1.383 -18.100 1.00 97.00 155 ARG A CA 1
ATOM 1243 C C . ARG A 1 155 ? -0.932 2.510 -17.495 1.00 97.00 155 ARG A C 1
ATOM 1245 O O . ARG A 1 155 ? -1.567 3.257 -18.231 1.00 97.00 155 ARG A O 1
ATOM 1252 N N . ASN A 1 156 ? -0.960 2.605 -16.171 1.00 96.06 156 ASN A N 1
ATOM 1253 C CA . ASN A 1 156 ? -1.856 3.504 -15.448 1.00 96.06 156 ASN A CA 1
ATOM 1254 C C . ASN A 1 156 ? -1.230 4.887 -15.204 1.00 96.06 156 ASN A C 1
ATOM 1256 O O . ASN A 1 156 ? -1.932 5.831 -14.844 1.00 96.06 156 ASN A O 1
ATOM 1260 N N . GLY A 1 157 ? 0.093 5.011 -15.347 1.00 95.50 157 GLY A N 1
ATOM 1261 C CA . GLY A 1 157 ? 0.844 6.167 -14.869 1.00 95.50 157 GLY A CA 1
ATOM 1262 C C . GLY A 1 157 ? 0.847 6.262 -13.341 1.00 95.50 157 GLY A C 1
ATOM 1263 O O . GLY A 1 157 ? 0.108 5.564 -12.647 1.00 95.50 157 GLY A O 1
ATOM 1264 N N . LEU A 1 158 ? 1.662 7.162 -12.796 1.00 95.38 158 LEU A N 1
ATOM 1265 C CA . LEU A 1 158 ? 1.698 7.386 -11.351 1.00 95.38 158 LEU A CA 1
ATOM 1266 C C . LEU A 1 158 ? 0.565 8.325 -10.897 1.00 95.38 158 LEU A C 1
ATOM 1268 O O . LEU A 1 158 ? 0.091 9.143 -11.694 1.00 95.38 158 LEU A O 1
ATOM 1272 N N . PRO A 1 159 ? 0.098 8.218 -9.643 1.00 92.88 159 PRO A N 1
ATOM 1273 C CA . PRO A 1 159 ? -0.781 9.214 -9.049 1.00 92.88 159 PRO A CA 1
ATOM 1274 C C . PRO A 1 159 ? -0.102 10.586 -8.964 1.00 92.88 159 PRO A C 1
ATOM 1276 O O . PRO A 1 159 ? 1.103 10.695 -8.735 1.00 92.88 159 PRO A O 1
ATOM 1279 N N . ASP A 1 160 ? -0.902 11.634 -9.138 1.00 87.38 160 ASP A N 1
ATOM 1280 C CA . ASP A 1 160 ? -0.513 13.015 -8.856 1.00 87.38 160 ASP A CA 1
ATOM 1281 C C . ASP A 1 160 ? -0.884 13.339 -7.406 1.00 87.38 160 ASP A C 1
ATOM 1283 O O . ASP A 1 160 ? -1.921 12.884 -6.921 1.00 87.38 160 ASP A O 1
ATOM 1287 N N . GLU A 1 161 ? -0.073 14.129 -6.705 1.00 80.31 161 GLU A N 1
ATOM 1288 C CA . GLU A 1 161 ? -0.374 14.525 -5.326 1.00 80.31 161 GLU A CA 1
ATOM 1289 C C . GLU A 1 161 ? -1.707 15.274 -5.206 1.00 80.31 161 GLU A C 1
ATOM 1291 O O . GLU A 1 161 ? -2.389 15.127 -4.195 1.00 80.31 161 GLU A O 1
ATOM 1296 N N . ARG A 1 162 ? -2.141 15.971 -6.263 1.00 82.75 162 ARG A N 1
ATOM 1297 C CA . ARG A 1 162 ? -3.419 16.694 -6.321 1.00 82.75 162 ARG A CA 1
ATOM 1298 C C . ARG A 1 162 ? -4.644 15.787 -6.268 1.00 82.75 162 ARG A C 1
ATOM 1300 O O . ARG A 1 162 ? -5.731 16.271 -5.977 1.00 82.75 162 ARG A O 1
ATOM 1307 N N . VAL A 1 163 ? -4.494 14.470 -6.449 1.00 80.75 163 VAL A N 1
ATOM 1308 C CA . VAL A 1 163 ? -5.610 13.516 -6.302 1.00 80.75 163 VAL A CA 1
ATOM 1309 C C . VAL A 1 163 ? -6.252 13.584 -4.907 1.00 80.75 163 VAL A C 1
ATOM 1311 O O . VAL A 1 163 ? -7.418 13.238 -4.737 1.00 80.75 163 VAL A O 1
ATOM 1314 N N . VAL A 1 164 ? -5.508 14.052 -3.894 1.00 76.88 164 VAL A N 1
ATOM 1315 C CA . VAL A 1 164 ? -6.033 14.237 -2.532 1.00 76.88 164 VAL A CA 1
ATOM 1316 C C . VAL A 1 164 ? -6.812 15.544 -2.359 1.00 76.88 164 VAL A C 1
ATOM 1318 O O . VAL A 1 164 ? -7.605 15.645 -1.426 1.00 76.88 164 VAL A O 1
ATOM 1321 N N . GLU A 1 165 ? -6.619 16.530 -3.240 1.00 77.75 165 GLU A N 1
ATOM 1322 C CA . GLU A 1 165 ? -7.356 17.804 -3.232 1.00 77.75 165 GLU A CA 1
ATOM 1323 C C . GLU A 1 165 ? -8.805 17.622 -3.701 1.00 77.75 165 GLU A C 1
ATOM 1325 O O . GLU A 1 165 ? -9.684 18.401 -3.343 1.00 77.75 165 GLU A O 1
ATOM 1330 N N . GLU A 1 166 ? -9.076 16.552 -4.451 1.00 72.50 166 GLU A N 1
ATOM 1331 C CA . GLU A 1 166 ? -10.412 16.194 -4.941 1.00 72.50 166 GLU A CA 1
ATOM 1332 C C . GLU A 1 166 ? -11.316 15.576 -3.851 1.00 72.50 166 GLU A C 1
ATOM 1334 O O . GLU A 1 166 ? -12.482 15.246 -4.100 1.00 72.50 166 GLU A O 1
ATOM 1339 N N . LEU A 1 167 ? -10.794 15.403 -2.630 1.00 74.88 167 LEU A N 1
ATOM 1340 C CA . LEU A 1 167 ? -11.494 14.781 -1.507 1.00 74.88 167 LEU A CA 1
ATOM 1341 C C . LEU A 1 167 ? -12.225 15.821 -0.637 1.00 74.88 167 LEU A C 1
ATOM 1343 O O . LEU A 1 167 ? -11.763 16.949 -0.478 1.00 74.88 167 LEU A O 1
ATOM 1347 N N . PRO A 1 168 ? -13.377 15.461 -0.039 1.00 61.72 168 PRO A N 1
ATOM 1348 C CA . PRO A 1 168 ? -14.194 16.401 0.726 1.00 61.72 168 PRO A CA 1
ATOM 1349 C C . PRO A 1 168 ? -13.453 16.992 1.941 1.00 61.72 168 PRO A C 1
ATOM 1351 O O . PRO A 1 168 ? -12.777 16.285 2.691 1.00 61.72 168 PRO A O 1
ATOM 1354 N N . GLY A 1 169 ? -13.648 18.297 2.166 1.00 63.69 169 GLY A N 1
ATOM 1355 C CA . GLY A 1 169 ? -12.881 19.165 3.078 1.00 63.69 169 GLY A CA 1
ATOM 1356 C C . GLY A 1 169 ? -13.029 18.943 4.591 1.00 63.69 169 GLY A C 1
ATOM 1357 O O . GLY A 1 169 ? -12.826 19.879 5.360 1.00 63.69 169 GLY A O 1
ATOM 1358 N N . ALA A 1 170 ? -13.380 17.737 5.042 1.00 73.81 170 ALA A N 1
ATOM 1359 C CA . ALA A 1 170 ? -13.446 17.397 6.468 1.00 73.81 170 ALA A CA 1
ATOM 1360 C C . ALA A 1 170 ? -12.099 16.916 7.045 1.00 73.81 170 ALA A C 1
ATOM 1362 O O . ALA A 1 170 ? -11.925 16.876 8.263 1.00 73.81 170 ALA A O 1
ATOM 1363 N N . TRP A 1 171 ? -11.141 16.548 6.189 1.00 83.75 171 TRP A N 1
ATOM 1364 C CA . TRP A 1 171 ? -9.865 15.971 6.609 1.00 83.75 171 TRP A CA 1
ATOM 1365 C C . TRP A 1 171 ? -8.733 16.992 6.556 1.00 83.75 171 TRP A C 1
ATOM 1367 O O . TRP A 1 171 ? -8.523 17.677 5.558 1.00 83.75 171 TRP A O 1
ATOM 1377 N N . LYS A 1 172 ? -7.936 17.046 7.626 1.00 84.31 172 LYS A N 1
ATOM 1378 C CA . LYS A 1 172 ? -6.659 17.759 7.609 1.00 84.31 172 LYS A CA 1
ATOM 1379 C C . LYS A 1 172 ? -5.617 16.903 6.889 1.00 84.31 172 LYS A C 1
ATOM 1381 O O . LYS A 1 172 ? -5.145 15.915 7.449 1.00 84.31 172 LYS A O 1
ATOM 1386 N N . VAL A 1 173 ? -5.229 17.310 5.684 1.00 84.00 173 VAL A N 1
ATOM 1387 C CA . VAL A 1 173 ? -4.177 16.636 4.910 1.00 84.00 173 VAL A CA 1
ATOM 1388 C C . VAL A 1 173 ? -2.800 17.030 5.451 1.00 84.00 173 VAL A C 1
ATOM 1390 O O . VAL A 1 173 ? -2.510 18.206 5.672 1.00 84.00 173 VAL A O 1
ATOM 1393 N N . LEU A 1 174 ? -1.951 16.032 5.702 1.00 80.25 174 LEU A N 1
ATOM 1394 C CA . LEU A 1 174 ? -0.552 16.209 6.084 1.00 80.25 174 LEU A CA 1
ATOM 1395 C C . LEU A 1 174 ? 0.322 15.466 5.077 1.00 80.25 174 LEU A C 1
ATOM 1397 O O . LEU A 1 174 ? 0.326 14.237 5.059 1.00 80.25 174 LEU A O 1
ATOM 1401 N N . THR A 1 175 ? 1.090 16.204 4.283 1.00 78.44 175 THR A N 1
ATOM 1402 C CA . THR A 1 175 ? 2.038 15.616 3.332 1.00 78.44 175 THR A CA 1
ATOM 1403 C C . THR A 1 175 ? 3.395 15.433 4.004 1.00 78.44 175 THR A C 1
ATOM 1405 O O . THR A 1 175 ? 3.939 16.361 4.607 1.00 78.44 175 THR A O 1
ATOM 1408 N N . CYS A 1 176 ? 3.956 14.230 3.915 1.00 77.62 176 CYS A N 1
ATOM 1409 C CA . CYS A 1 176 ? 5.315 13.946 4.359 1.00 77.62 176 CYS A CA 1
ATOM 1410 C C . CYS A 1 176 ? 6.029 13.047 3.354 1.00 77.62 176 CYS A C 1
ATOM 1412 O O . CYS A 1 176 ? 5.434 12.123 2.805 1.00 77.62 176 CYS A O 1
ATOM 1414 N N . SER A 1 177 ? 7.321 13.287 3.153 1.00 73.75 177 SER A N 1
ATOM 1415 C CA . SER A 1 177 ? 8.158 12.428 2.319 1.00 73.75 177 SER A CA 1
ATOM 1416 C C . SER A 1 177 ? 8.329 11.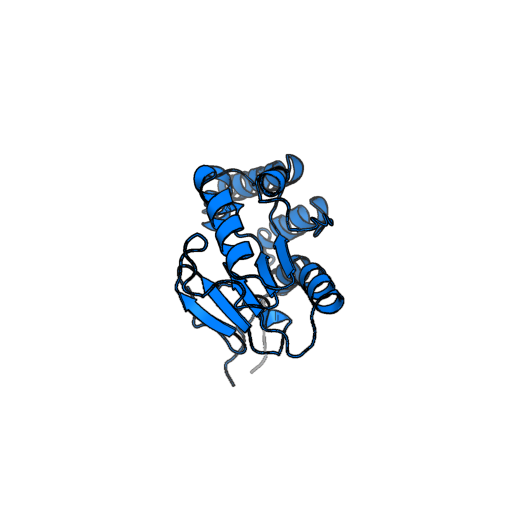045 2.963 1.00 73.75 177 SER A C 1
ATOM 1418 O O . SER A 1 177 ? 8.513 10.946 4.179 1.00 73.75 177 SER A O 1
ATOM 1420 N N . ASN A 1 178 ? 8.281 9.992 2.144 1.00 76.62 178 ASN A N 1
ATOM 1421 C CA . ASN A 1 178 ? 8.404 8.599 2.583 1.00 76.62 178 ASN A CA 1
ATOM 1422 C C . ASN A 1 178 ? 9.836 8.067 2.388 1.00 76.62 178 ASN A C 1
ATOM 1424 O O . ASN A 1 178 ? 10.553 7.809 3.354 1.00 76.62 178 ASN A O 1
ATOM 1428 N N . GLU A 1 179 ? 10.271 7.980 1.130 1.00 84.38 179 GLU A N 1
ATOM 1429 C CA . GLU A 1 179 ? 11.555 7.423 0.705 1.00 84.38 179 GLU A CA 1
ATOM 1430 C C . GLU A 1 179 ? 12.274 8.395 -0.247 1.00 84.38 179 GLU A C 1
ATOM 1432 O O . GLU A 1 179 ? 11.642 9.166 -0.969 1.00 84.38 179 GLU A O 1
ATOM 1437 N N . SER A 1 180 ? 13.610 8.369 -0.257 1.00 87.81 180 SER A N 1
ATOM 1438 C CA . SER A 1 180 ? 14.396 9.063 -1.281 1.00 87.81 180 SER A CA 1
ATOM 1439 C C . SER A 1 180 ? 14.332 8.301 -2.602 1.00 87.81 180 SER A C 1
ATOM 1441 O O . SER A 1 180 ? 14.738 7.142 -2.661 1.00 87.81 180 SER A O 1
ATOM 1443 N N . VAL A 1 181 ? 13.942 8.979 -3.682 1.00 87.69 181 VAL A N 1
ATOM 1444 C CA . VAL A 1 181 ? 13.898 8.391 -5.033 1.00 87.69 181 VAL A CA 1
ATOM 1445 C C . VAL A 1 181 ? 15.247 7.780 -5.442 1.00 87.69 181 VAL A C 1
ATOM 1447 O O . VAL A 1 181 ? 15.287 6.705 -6.032 1.00 87.69 181 VAL A O 1
ATOM 1450 N N . ARG A 1 182 ? 16.372 8.407 -5.064 1.00 89.31 182 ARG A N 1
ATOM 1451 C CA . ARG A 1 182 ? 17.718 7.869 -5.348 1.00 89.31 182 ARG A CA 1
ATOM 1452 C C . ARG A 1 182 ? 18.002 6.568 -4.600 1.00 89.31 182 ARG A C 1
ATOM 1454 O O . ARG A 1 182 ? 18.674 5.685 -5.124 1.00 89.31 182 ARG A O 1
ATOM 1461 N N . PHE A 1 183 ? 17.534 6.471 -3.357 1.00 90.38 183 PHE A N 1
ATOM 1462 C CA . PHE A 1 183 ? 17.690 5.255 -2.564 1.00 90.38 183 PHE A CA 1
ATOM 1463 C C . PHE A 1 183 ? 16.815 4.128 -3.126 1.00 90.38 183 PHE A C 1
ATOM 1465 O O . PHE A 1 183 ? 17.308 3.011 -3.280 1.00 90.38 183 PHE A O 1
ATOM 1472 N N . HIS A 1 184 ? 15.583 4.454 -3.526 1.00 90.69 184 HIS A N 1
ATOM 1473 C CA . HIS A 1 184 ? 14.663 3.525 -4.176 1.00 90.69 184 HIS A CA 1
ATOM 1474 C C . HIS A 1 184 ? 15.256 2.938 -5.465 1.00 90.69 184 HIS A C 1
ATOM 1476 O O . HIS A 1 184 ? 15.327 1.720 -5.629 1.00 90.69 184 HIS A O 1
ATOM 1482 N N . GLU A 1 185 ? 15.773 3.800 -6.347 1.00 91.06 185 GLU A N 1
ATOM 1483 C CA . GLU A 1 185 ? 16.430 3.395 -7.594 1.00 91.06 185 GLU A CA 1
ATOM 1484 C C . GLU A 1 185 ? 17.606 2.448 -7.336 1.00 91.06 185 GLU A C 1
ATOM 1486 O O . GLU A 1 185 ? 17.675 1.359 -7.911 1.00 91.06 185 GLU A O 1
ATOM 1491 N N . TRP A 1 186 ? 18.511 2.827 -6.427 1.00 90.69 186 TRP A N 1
ATOM 1492 C CA . TRP A 1 186 ? 19.645 1.986 -6.053 1.00 90.69 186 TRP A CA 1
ATOM 1493 C C . TRP A 1 186 ? 19.191 0.617 -5.538 1.00 90.69 186 TRP A C 1
ATOM 1495 O O . TRP A 1 186 ? 19.754 -0.411 -5.925 1.00 90.69 186 TRP A O 1
ATOM 1505 N N . MET A 1 187 ? 18.166 0.587 -4.686 1.00 90.00 187 MET A N 1
ATOM 1506 C CA . MET A 1 187 ? 17.638 -0.639 -4.102 1.00 90.00 187 MET A CA 1
ATOM 1507 C C . MET A 1 187 ? 17.033 -1.561 -5.168 1.00 90.00 187 MET A C 1
ATOM 1509 O O . MET A 1 187 ? 17.376 -2.746 -5.200 1.00 90.00 187 MET A O 1
ATOM 1513 N N . MET A 1 188 ? 16.191 -1.036 -6.064 1.00 88.25 188 MET A N 1
ATOM 1514 C CA . MET A 1 188 ? 15.558 -1.811 -7.139 1.00 88.25 188 MET A CA 1
ATOM 1515 C C . MET A 1 188 ? 16.582 -2.340 -8.152 1.00 88.25 188 MET A C 1
ATOM 1517 O O . MET A 1 188 ? 16.581 -3.528 -8.486 1.00 88.25 188 MET A O 1
ATOM 1521 N N . MET A 1 189 ? 17.531 -1.504 -8.577 1.00 87.44 189 MET A N 1
ATOM 1522 C CA . MET A 1 189 ? 18.597 -1.918 -9.499 1.00 87.44 189 MET A CA 1
ATOM 1523 C C . MET A 1 189 ? 19.547 -2.950 -8.869 1.00 87.44 189 MET A C 1
ATOM 1525 O O . MET A 1 189 ? 20.037 -3.861 -9.549 1.00 87.44 189 MET A O 1
ATOM 1529 N N . SER A 1 190 ? 19.775 -2.858 -7.555 1.00 85.19 190 SER A N 1
ATOM 1530 C CA . SER A 1 190 ? 20.550 -3.855 -6.808 1.00 85.19 190 SER A CA 1
ATOM 1531 C C . SER A 1 190 ? 19.828 -5.201 -6.730 1.00 85.19 190 SER A C 1
ATOM 1533 O O . SER A 1 190 ? 20.475 -6.239 -6.852 1.00 85.19 190 SER A O 1
A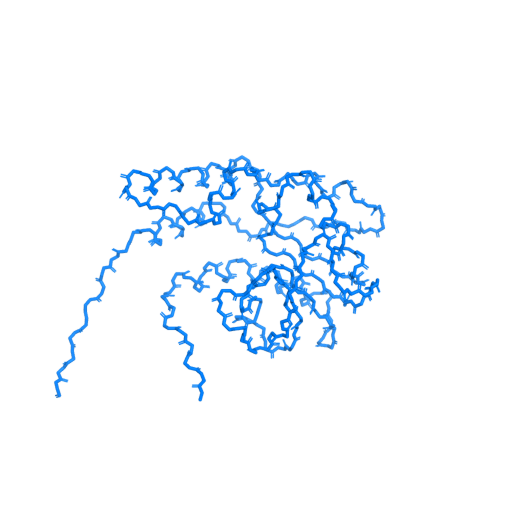TOM 1535 N N . GLN A 1 191 ? 18.496 -5.212 -6.588 1.00 79.25 191 GLN A N 1
ATOM 1536 C CA . GLN A 1 191 ? 17.701 -6.448 -6.599 1.00 79.25 191 GLN A CA 1
ATOM 1537 C C . GLN A 1 191 ? 17.753 -7.172 -7.948 1.00 79.25 191 GLN A C 1
ATOM 1539 O O . GLN A 1 191 ? 17.812 -8.400 -7.980 1.00 79.25 191 GLN A O 1
ATOM 1544 N N . LEU A 1 192 ? 17.789 -6.427 -9.054 1.00 78.50 192 LEU A N 1
ATOM 1545 C CA . LEU A 1 192 ? 17.979 -6.993 -10.392 1.00 78.50 192 LEU A CA 1
ATOM 1546 C C . LEU A 1 192 ? 19.371 -7.607 -10.596 1.00 78.50 192 LEU A C 1
ATOM 1548 O O . LEU A 1 192 ? 19.560 -8.486 -11.439 1.00 78.50 192 LEU A O 1
ATOM 1552 N N . SER A 1 193 ? 20.366 -7.134 -9.853 1.00 67.81 193 SER A N 1
ATOM 1553 C CA . SER A 1 193 ? 21.775 -7.480 -10.026 1.00 67.81 193 SER A CA 1
ATOM 1554 C C . SER A 1 193 ? 22.184 -8.560 -9.020 1.00 67.81 193 SER A C 1
ATOM 1556 O O . SER A 1 193 ? 22.906 -8.304 -8.061 1.00 67.81 193 SER A O 1
ATOM 1558 N N . PHE A 1 194 ? 21.696 -9.793 -9.197 1.00 61.16 194 PHE A N 1
ATOM 1559 C CA . PHE A 1 194 ? 22.025 -10.873 -8.262 1.00 61.16 194 PHE A CA 1
ATOM 1560 C C . PHE A 1 194 ? 23.475 -11.363 -8.401 1.00 61.16 194 PHE A C 1
ATOM 1562 O O . PHE A 1 194 ? 23.872 -11.912 -9.427 1.00 61.16 194 PHE A O 1
ATOM 1569 N N . ALA A 1 195 ? 24.223 -11.293 -7.298 1.00 52.09 195 ALA A N 1
ATOM 1570 C CA . ALA A 1 195 ? 25.374 -12.154 -7.051 1.00 52.09 195 ALA A CA 1
ATOM 1571 C C . ALA A 1 195 ? 24.892 -13.513 -6.506 1.00 52.09 195 ALA A C 1
ATOM 1573 O O . ALA A 1 195 ? 24.176 -13.576 -5.502 1.00 52.09 195 ALA A O 1
ATOM 1574 N N . ARG A 1 196 ? 25.294 -14.619 -7.146 1.00 48.66 196 ARG A N 1
ATOM 1575 C CA . ARG A 1 196 ? 25.071 -15.976 -6.620 1.00 48.66 196 ARG A CA 1
ATOM 1576 C C . ARG A 1 196 ? 25.926 -16.181 -5.366 1.00 48.66 196 ARG A C 1
ATOM 1578 O O . ARG A 1 196 ? 27.134 -15.980 -5.408 1.00 48.66 196 ARG A O 1
ATOM 1585 N N . ARG A 1 197 ? 25.321 -16.639 -4.266 1.00 49.88 197 ARG A N 1
ATOM 1586 C CA . ARG A 1 197 ? 26.060 -17.189 -3.117 1.00 49.88 197 ARG A CA 1
ATOM 1587 C C . ARG A 1 197 ? 25.995 -18.711 -3.182 1.00 49.88 197 ARG A C 1
ATOM 1589 O O . ARG A 1 197 ? 24.912 -19.278 -3.088 1.00 49.88 197 ARG A O 1
ATOM 1596 N N . VAL A 1 198 ? 27.147 -19.353 -3.351 1.00 50.81 198 VAL A N 1
ATOM 1597 C CA . VAL A 1 198 ? 27.302 -20.809 -3.238 1.00 50.81 198 VAL A CA 1
ATOM 1598 C C . VAL A 1 198 ? 27.883 -21.093 -1.857 1.00 50.81 198 VAL A C 1
ATOM 1600 O O . VAL A 1 198 ? 28.864 -20.467 -1.465 1.00 50.81 198 VAL A O 1
ATOM 1603 N N . ALA A 1 199 ? 27.264 -21.999 -1.105 1.00 50.84 199 ALA A N 1
ATOM 1604 C CA . ALA A 1 199 ? 27.768 -22.451 0.185 1.00 50.84 199 ALA A CA 1
ATOM 1605 C C . ALA A 1 199 ? 27.971 -23.964 0.129 1.00 50.84 199 ALA A C 1
ATOM 1607 O O . ALA A 1 199 ? 27.041 -24.700 -0.199 1.00 50.84 199 ALA A O 1
ATOM 1608 N N . PHE A 1 200 ? 29.176 -24.415 0.461 1.00 55.06 200 PHE A N 1
ATOM 1609 C CA . PHE A 1 200 ? 29.477 -25.826 0.669 1.00 55.06 200 PHE A CA 1
ATOM 1610 C C . PHE A 1 200 ? 29.408 -26.118 2.167 1.00 55.06 200 PHE A C 1
ATOM 1612 O O . PHE A 1 200 ? 29.886 -25.329 2.983 1.00 55.06 200 PHE A O 1
ATOM 1619 N N . ARG A 1 201 ? 28.802 -27.247 2.533 1.00 56.38 201 ARG A N 1
ATOM 1620 C CA . ARG A 1 201 ? 28.799 -27.774 3.899 1.00 56.38 201 ARG A CA 1
ATOM 1621 C C . ARG A 1 201 ? 29.409 -29.172 3.846 1.00 56.38 201 ARG A C 1
ATOM 1623 O O . ARG A 1 201 ? 28.987 -29.967 3.013 1.00 56.38 201 ARG A O 1
ATOM 1630 N N . ALA A 1 202 ? 30.394 -29.444 4.699 1.00 55.53 202 ALA A N 1
ATOM 1631 C CA . ALA A 1 202 ? 30.921 -30.796 4.872 1.00 55.53 202 ALA A CA 1
ATOM 1632 C C . ALA A 1 202 ? 29.850 -31.706 5.502 1.00 55.53 202 ALA A C 1
ATOM 1634 O O . ALA A 1 202 ? 29.025 -31.217 6.282 1.00 55.53 202 ALA A O 1
ATOM 1635 N N . ALA A 1 203 ? 29.851 -32.984 5.109 1.00 59.53 203 ALA A N 1
ATOM 1636 C CA . ALA A 1 203 ? 28.965 -34.013 5.654 1.00 59.53 203 ALA A CA 1
ATOM 1637 C C . ALA A 1 203 ? 29.163 -34.188 7.166 1.00 59.53 203 ALA A C 1
ATOM 1639 O O . ALA A 1 203 ? 30.330 -34.106 7.612 1.00 59.53 203 ALA A O 1
#

Radius of gyration: 18.01 Å; chains: 1; bounding box: 51×53×43 Å